Protein AF-A0A3M6XPJ2-F1 (afdb_monomer)

Secondary structure (DSSP, 8-state):
---HHHHHHHHHHHHTT-SS-B----TGGGB--TTS-GGGTT--HHHHHHHHHHHHHHTT-B-TTSPPEEEEEE-TTS-EEEEEEEE------S-SS-TTS-TTTHHHHHHTTT---THHHHB--TTSSSHHHHHHHHHHHHHHHHHHHHTT-SPEEEE-SS-SSGGG---TTSGGGGGGS--GGGTTHHHHTTEEEEEE-SS---EEEEETTEEEEE----SGGGGHHHHHTT--HHHHPPP-SS-SPPPPTT-PPPPEE--SS-SSSS-S------PPP-----

Foldseek 3Di:
DDALVNLLVVLVVCVVPDVAAEDEDDLVQQFADCPHDPVCNPQHAVSSVVSSVVSCVVSNHHYQVDAWDWDWDAAPVRDIAIETEHEAEQWAQLALDDPPQDSVCLQVVLCVVPDDDPCVPTHHNPPDPDSNRSNVVRLVVSVVSLVVRLVVVHAYAYEYAADLASVPADQVVRSSNSSRRHYPSSRCVCPVSVHQEYEYEDRQFFKWFADQQHIYTHQYLDDCVQQVVLVVVVDDVVNSDDDDPPHDDRDDGVRTDHMGGDPRRRDNPDPDDDPPPDPDDDDDDD

InterPro domains:
  IPR004843 Calcineurin-like, phosphoesterase domain [PF00149] (14-205)
  IPR029052 Metallo-dependent phosphatase-like [G3DSA:3.60.21.10] (1-232)
  IPR029052 Metallo-dependent phosphatase-like [SSF56300] (5-229)
  IPR052963 Phosphopantetheine Phosphodiesterase [PTHR36492] (2-237)

Structure (mmCIF, N/CA/C/O backbone):
data_AF-A0A3M6XPJ2-F1
#
_entry.id   AF-A0A3M6XPJ2-F1
#
loop_
_atom_site.group_PDB
_atom_site.id
_atom_site.type_symbol
_atom_site.label_atom_id
_atom_site.label_alt_id
_atom_site.label_comp_id
_atom_site.label_asym_id
_atom_site.label_entity_id
_atom_site.label_seq_id
_atom_site.pdbx_PDB_ins_code
_atom_site.Cartn_x
_atom_site.Cartn_y
_atom_site.Cartn_z
_atom_site.occupancy
_atom_site.B_iso_or_equiv
_atom_site.auth_seq_id
_atom_site.auth_comp_id
_atom_site.auth_asym_id
_atom_site.auth_atom_id
_atom_site.pdbx_PDB_model_num
ATOM 1 N N . GLY A 1 1 ? 14.016 -11.311 -0.109 1.00 68.00 1 GLY A N 1
ATOM 2 C CA . GLY A 1 1 ? 12.561 -11.316 0.081 1.00 68.00 1 GLY A CA 1
ATOM 3 C C . GLY A 1 1 ? 12.277 -11.797 1.469 1.00 68.00 1 GLY A C 1
ATOM 4 O O . GLY A 1 1 ? 13.110 -12.525 2.001 1.00 68.00 1 GLY A O 1
ATOM 5 N N . GLU A 1 2 ? 11.153 -11.385 2.034 1.00 86.12 2 GLU A N 1
ATOM 6 C CA . GLU A 1 2 ? 10.726 -11.889 3.339 1.00 86.12 2 GLU A CA 1
ATOM 7 C C . GLU A 1 2 ? 10.268 -13.350 3.200 1.00 86.12 2 GLU A C 1
ATOM 9 O O . GLU A 1 2 ? 9.494 -13.709 2.300 1.00 86.12 2 GLU A O 1
ATOM 14 N N . SER A 1 3 ? 10.798 -14.222 4.059 1.00 92.50 3 SER A N 1
ATOM 15 C CA . SER A 1 3 ? 10.390 -15.628 4.105 1.00 92.50 3 SER A CA 1
ATOM 16 C C . SER A 1 3 ? 9.051 -15.770 4.826 1.00 92.50 3 SER A C 1
ATOM 18 O O . SER A 1 3 ? 8.627 -14.889 5.579 1.00 92.50 3 SER A O 1
ATOM 20 N N . LEU A 1 4 ? 8.378 -16.905 4.633 1.00 94.31 4 LEU A N 1
ATOM 21 C CA . LEU A 1 4 ? 7.173 -17.207 5.405 1.00 94.31 4 LEU A CA 1
ATOM 22 C C . LEU A 1 4 ? 7.490 -17.357 6.899 1.00 94.31 4 LEU A C 1
ATOM 24 O O . LEU A 1 4 ? 6.646 -17.045 7.730 1.00 94.31 4 LEU A O 1
ATOM 28 N N . GLU A 1 5 ? 8.698 -17.794 7.258 1.00 94.25 5 GLU A N 1
ATOM 29 C CA . GLU A 1 5 ? 9.162 -17.851 8.651 1.00 94.25 5 GLU A CA 1
ATOM 30 C C . GLU A 1 5 ? 9.196 -16.462 9.304 1.00 94.25 5 GLU A C 1
ATOM 32 O O . GLU A 1 5 ? 8.625 -16.293 10.378 1.00 94.25 5 GLU A O 1
ATOM 37 N N . VAL A 1 6 ? 9.769 -15.458 8.627 1.00 94.62 6 VAL A N 1
ATOM 38 C CA . VAL A 1 6 ? 9.790 -14.075 9.136 1.00 94.62 6 VAL A CA 1
ATOM 39 C C . VAL A 1 6 ? 8.371 -13.524 9.281 1.00 94.62 6 VAL A C 1
ATOM 41 O O . VAL A 1 6 ? 8.065 -12.861 10.270 1.00 94.62 6 VAL A O 1
ATOM 44 N N . LEU A 1 7 ? 7.473 -13.838 8.339 1.00 96.56 7 LEU A N 1
ATOM 45 C CA . LEU A 1 7 ? 6.064 -13.456 8.461 1.00 96.56 7 LEU A CA 1
ATOM 46 C C . LEU A 1 7 ? 5.386 -14.106 9.671 1.00 96.56 7 LEU A C 1
ATOM 48 O O . LEU A 1 7 ? 4.648 -13.424 10.377 1.00 96.56 7 LEU A O 1
ATOM 52 N N . ASN A 1 8 ? 5.640 -15.392 9.936 1.00 97.31 8 ASN A N 1
ATOM 53 C CA . ASN A 1 8 ? 5.108 -16.059 11.127 1.00 97.31 8 ASN A CA 1
ATOM 54 C C . ASN A 1 8 ? 5.580 -15.357 12.407 1.00 97.31 8 ASN A C 1
ATOM 56 O O . ASN A 1 8 ? 4.744 -14.995 13.230 1.00 97.31 8 ASN A O 1
ATOM 60 N N . GLU A 1 9 ? 6.883 -15.088 12.533 1.00 97.81 9 GLU A N 1
ATOM 61 C CA . GLU A 1 9 ? 7.442 -14.392 13.699 1.00 97.81 9 GLU A CA 1
ATOM 62 C C . GLU A 1 9 ? 6.820 -12.996 13.881 1.00 97.81 9 GLU A C 1
ATOM 64 O O . GLU A 1 9 ? 6.398 -12.626 14.981 1.00 97.81 9 GLU A O 1
ATOM 69 N N . ALA A 1 10 ? 6.703 -12.226 12.795 1.00 96.81 10 ALA A N 1
ATOM 70 C CA . ALA A 1 10 ? 6.101 -10.899 12.831 1.00 96.81 10 ALA A CA 1
ATOM 71 C C . ALA A 1 10 ? 4.626 -10.943 13.271 1.00 96.81 10 ALA A C 1
ATOM 73 O O . ALA A 1 10 ? 4.194 -10.108 14.074 1.00 96.81 10 ALA A O 1
ATOM 74 N N . PHE A 1 11 ? 3.854 -11.915 12.778 1.00 98.44 11 PHE A N 1
ATOM 75 C CA . PHE A 1 11 ? 2.450 -12.077 13.149 1.00 98.44 11 PHE A CA 1
ATOM 76 C C . PHE A 1 11 ? 2.273 -12.550 14.591 1.00 98.44 11 PHE A C 1
ATOM 78 O O . PHE A 1 11 ? 1.422 -11.986 15.282 1.00 98.44 11 PHE A O 1
ATOM 85 N N . ASP A 1 12 ? 3.104 -13.474 15.080 1.00 98.19 12 ASP A N 1
ATOM 86 C CA . ASP A 1 12 ? 3.103 -13.902 16.485 1.00 98.19 12 ASP A CA 1
ATOM 87 C C . ASP A 1 12 ? 3.332 -12.710 17.424 1.00 98.19 12 ASP A C 1
ATOM 89 O O . ASP A 1 12 ? 2.561 -12.473 18.363 1.00 98.19 12 ASP A O 1
ATOM 93 N N . ILE A 1 13 ? 4.351 -11.893 17.131 1.00 97.19 13 ILE A N 1
ATOM 94 C CA . ILE A 1 13 ? 4.664 -10.693 17.916 1.00 97.19 13 ILE A CA 1
ATOM 95 C C . ILE A 1 13 ? 3.496 -9.702 17.873 1.00 97.19 13 ILE A C 1
ATOM 97 O O . ILE A 1 13 ? 3.087 -9.186 18.917 1.00 97.19 13 ILE A O 1
ATOM 101 N N . ALA A 1 14 ? 2.940 -9.431 16.690 1.00 97.19 14 ALA A N 1
ATOM 102 C CA . ALA A 1 14 ? 1.843 -8.480 16.540 1.00 97.19 14 ALA A CA 1
ATOM 103 C C . ALA A 1 14 ? 0.577 -8.950 17.274 1.00 97.19 14 ALA A C 1
ATOM 105 O O . ALA A 1 14 ? -0.015 -8.181 18.034 1.00 97.19 14 ALA A O 1
ATOM 106 N N . LYS A 1 15 ? 0.184 -10.219 17.117 1.00 97.81 15 LYS A N 1
ATOM 107 C CA . LYS A 1 15 ? -1.000 -10.802 17.768 1.00 97.81 15 LYS A CA 1
ATOM 108 C C . LYS A 1 15 ? -0.858 -10.906 19.284 1.00 97.81 15 LYS A C 1
ATOM 110 O O . LYS A 1 15 ? -1.864 -10.809 19.983 1.00 97.81 15 LYS A O 1
ATOM 115 N N . ALA A 1 16 ? 0.364 -11.015 19.803 1.00 97.56 16 ALA A N 1
ATOM 116 C CA . ALA A 1 16 ? 0.621 -10.951 21.239 1.00 97.56 16 ALA A CA 1
ATOM 117 C C . ALA A 1 16 ? 0.428 -9.542 21.838 1.00 97.56 16 ALA A C 1
ATOM 119 O O . ALA A 1 16 ? 0.342 -9.407 23.061 1.00 97.56 16 ALA A O 1
ATOM 120 N N . LYS A 1 17 ? 0.399 -8.485 21.012 1.00 96.81 17 LYS A N 1
ATOM 121 C CA . LYS A 1 17 ? 0.315 -7.081 21.461 1.00 96.81 17 LYS A CA 1
ATOM 122 C C . LYS A 1 17 ? -0.967 -6.370 21.037 1.00 96.81 17 LYS A C 1
ATOM 124 O O . LYS A 1 17 ? -1.396 -5.454 21.732 1.00 96.81 17 LYS A O 1
ATOM 129 N N . PHE A 1 18 ? -1.588 -6.789 19.938 1.00 97.50 18 PHE A N 1
ATOM 130 C CA . PHE A 1 18 ? -2.757 -6.140 19.357 1.00 97.50 18 PHE A CA 1
ATOM 131 C C . PHE A 1 18 ? -3.917 -7.121 19.200 1.00 97.50 18 PHE A C 1
ATOM 133 O O . PHE A 1 18 ? -3.770 -8.222 18.671 1.00 97.50 18 PHE A O 1
ATOM 140 N N . ARG A 1 19 ? -5.111 -6.681 19.611 1.00 96.81 19 ARG A N 1
ATOM 141 C CA . ARG A 1 19 ? -6.351 -7.464 19.497 1.00 96.81 19 ARG A CA 1
ATOM 142 C C . ARG A 1 19 ? -6.661 -7.818 18.038 1.00 96.81 19 ARG A C 1
ATOM 144 O O . ARG A 1 19 ? -6.878 -8.985 17.704 1.00 96.81 19 ARG A O 1
ATOM 151 N N . HIS A 1 20 ? -6.653 -6.804 17.178 1.00 97.81 20 HIS A N 1
ATOM 152 C CA . HIS A 1 20 ? -6.844 -6.929 15.737 1.00 97.81 20 HIS A CA 1
ATOM 153 C C . HIS A 1 20 ? -5.562 -6.502 15.030 1.00 97.81 20 HIS A C 1
ATOM 155 O O . HIS A 1 20 ? -4.975 -5.480 15.378 1.00 97.81 20 HIS A O 1
ATOM 161 N N . VAL A 1 21 ? -5.135 -7.296 14.052 1.00 98.62 21 VAL A N 1
ATOM 162 C CA . VAL A 1 21 ? -3.967 -7.018 13.213 1.00 98.62 21 VAL A CA 1
ATOM 163 C C . VAL A 1 21 ? -4.432 -7.122 11.771 1.00 98.62 21 VAL A C 1
ATOM 165 O O . VAL A 1 21 ? -5.030 -8.129 11.392 1.00 98.62 21 VAL A O 1
ATOM 168 N N . PHE A 1 22 ? -4.170 -6.072 11.000 1.00 98.62 22 PHE A N 1
ATOM 169 C CA . PHE A 1 22 ? -4.411 -6.014 9.564 1.00 98.62 22 PHE A CA 1
ATOM 170 C C . PHE A 1 22 ? -3.056 -6.030 8.869 1.00 98.62 22 PHE A C 1
ATOM 172 O O . PHE A 1 22 ? -2.159 -5.278 9.254 1.00 98.62 22 PHE A O 1
ATOM 179 N N . TRP A 1 23 ? -2.906 -6.874 7.859 1.00 98.69 23 TRP A N 1
ATOM 180 C CA . TRP A 1 23 ? -1.691 -6.972 7.064 1.00 98.69 23 TRP A CA 1
ATOM 181 C C . TRP A 1 23 ? -2.016 -6.759 5.589 1.00 98.69 23 TRP A C 1
ATOM 183 O O . TRP A 1 23 ? -3.027 -7.246 5.088 1.00 98.69 23 TRP A O 1
ATOM 193 N N . VAL A 1 24 ? -1.140 -6.032 4.902 1.00 98.38 24 VAL A N 1
ATOM 194 C CA . VAL A 1 24 ? -1.163 -5.813 3.455 1.00 98.38 24 VAL A CA 1
ATOM 195 C C . VAL A 1 24 ? 0.227 -6.173 2.930 1.00 98.38 24 VAL A C 1
ATOM 197 O O . VAL A 1 24 ? 1.206 -5.737 3.539 1.00 98.38 24 VAL A O 1
ATOM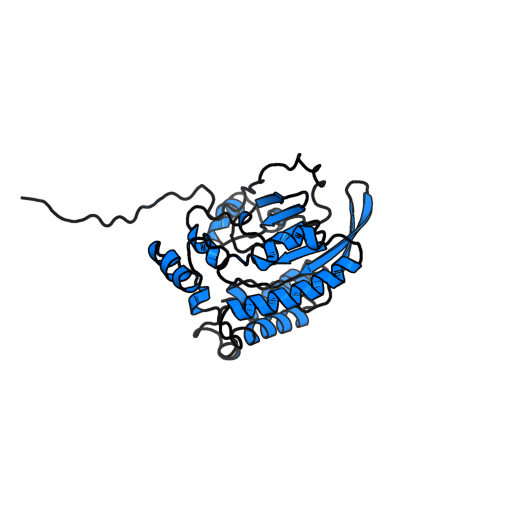 200 N N . PRO A 1 25 ? 0.352 -6.950 1.838 1.00 98.12 25 PRO A N 1
ATOM 201 C CA . PRO A 1 25 ? 1.658 -7.279 1.279 1.00 98.12 25 PRO A CA 1
ATOM 202 C C . PRO A 1 25 ? 2.350 -6.044 0.698 1.00 98.12 25 PRO A C 1
ATOM 204 O O . PRO A 1 25 ? 1.738 -5.269 -0.044 1.00 98.12 25 PRO A O 1
ATOM 207 N N . GLY A 1 26 ? 3.647 -5.916 0.964 1.00 98.00 26 GLY A N 1
ATOM 208 C CA . GLY A 1 26 ? 4.534 -5.084 0.170 1.00 98.00 26 GLY A CA 1
ATOM 209 C C . GLY A 1 26 ? 5.220 -5.862 -0.950 1.00 98.00 26 GLY A C 1
ATOM 210 O O . GLY A 1 26 ? 4.978 -7.048 -1.174 1.00 98.00 26 GLY A O 1
ATOM 211 N N . ASN A 1 27 ? 6.109 -5.189 -1.683 1.00 97.81 27 ASN A N 1
ATOM 212 C CA . ASN A 1 27 ? 6.915 -5.835 -2.721 1.00 97.81 27 ASN A CA 1
ATOM 213 C C . ASN A 1 27 ? 7.894 -6.873 -2.145 1.00 97.81 27 ASN A C 1
ATOM 215 O O . ASN A 1 27 ? 8.149 -7.894 -2.781 1.00 97.81 27 ASN A O 1
ATOM 219 N N . HIS A 1 28 ? 8.427 -6.647 -0.942 1.00 96.50 28 HIS A N 1
ATOM 220 C CA . HIS A 1 28 ? 9.468 -7.497 -0.357 1.00 96.50 28 HIS A CA 1
ATOM 221 C C . HIS A 1 28 ? 8.953 -8.877 0.071 1.00 96.50 28 HIS A C 1
ATOM 223 O O . HIS A 1 28 ? 9.689 -9.861 -0.053 1.00 96.50 28 HIS A O 1
ATOM 229 N N . GLU A 1 29 ? 7.700 -8.970 0.514 1.00 96.62 29 GLU A N 1
ATOM 230 C CA . GLU A 1 29 ? 7.009 -10.229 0.806 1.00 96.62 29 GLU A CA 1
ATOM 231 C C . GLU A 1 29 ? 6.758 -11.063 -0.455 1.00 96.62 29 GLU A C 1
ATOM 233 O O . GLU A 1 29 ? 6.632 -12.283 -0.375 1.00 96.62 29 GLU A O 1
ATOM 238 N N . LEU A 1 30 ? 6.712 -10.419 -1.625 1.00 97.25 30 LEU A N 1
ATOM 239 C CA . LEU A 1 30 ? 6.480 -11.066 -2.919 1.00 97.25 30 LEU A CA 1
ATOM 240 C C . LEU A 1 30 ? 7.774 -11.427 -3.657 1.00 97.25 30 LEU A C 1
ATOM 242 O O . LEU A 1 30 ? 7.726 -12.027 -4.730 1.00 97.25 30 LEU A O 1
ATOM 246 N N . TYR A 1 31 ? 8.935 -11.077 -3.104 1.00 96.50 31 TYR A N 1
ATOM 247 C CA . TYR A 1 31 ? 10.216 -11.446 -3.692 1.00 96.50 31 TYR A CA 1
ATOM 248 C C . TYR A 1 31 ? 10.489 -12.940 -3.542 1.00 96.50 31 TYR A C 1
ATOM 250 O O . TYR A 1 31 ? 10.617 -13.454 -2.427 1.00 96.50 31 TYR A O 1
ATOM 258 N N . SER A 1 32 ? 10.749 -13.591 -4.668 1.00 92.38 32 SER A N 1
ATOM 259 C CA . SER A 1 32 ? 11.210 -14.975 -4.717 1.00 92.38 32 SER A CA 1
ATOM 260 C C . SER A 1 32 ? 12.659 -15.023 -5.180 1.00 92.38 32 SER A C 1
ATOM 262 O O . SER A 1 32 ? 12.992 -14.598 -6.285 1.00 92.38 32 SER A O 1
ATOM 264 N N . SER A 1 33 ? 13.542 -15.549 -4.331 1.00 84.12 33 SER A N 1
ATOM 265 C CA . SER A 1 33 ? 14.964 -15.709 -4.639 1.00 84.12 33 SER A CA 1
ATOM 266 C C . SER A 1 33 ? 15.305 -17.176 -4.878 1.00 84.12 33 SER A C 1
ATOM 268 O O . SER A 1 33 ? 14.732 -18.072 -4.264 1.00 84.12 33 SER A O 1
ATOM 270 N N . LYS A 1 34 ? 16.326 -17.436 -5.701 1.00 80.62 34 LYS A N 1
ATOM 271 C CA . LYS A 1 34 ? 16.931 -18.776 -5.822 1.00 80.62 34 LYS A CA 1
ATOM 272 C C . LYS A 1 34 ? 17.603 -19.249 -4.527 1.00 80.62 34 LYS A C 1
ATOM 274 O O . LYS A 1 34 ? 17.910 -20.425 -4.405 1.00 80.62 34 LYS A O 1
ATOM 279 N N . THR A 1 35 ? 17.848 -18.333 -3.592 1.00 82.38 35 THR A N 1
ATOM 280 C CA . THR A 1 35 ? 18.407 -18.610 -2.262 1.00 82.38 35 THR A CA 1
ATOM 281 C C . THR A 1 35 ? 17.331 -18.782 -1.188 1.00 82.38 35 THR A C 1
ATOM 283 O O . THR A 1 35 ? 17.670 -18.856 -0.010 1.00 82.38 35 THR A O 1
ATOM 286 N N . SER A 1 36 ? 16.044 -18.766 -1.556 1.00 82.69 36 SER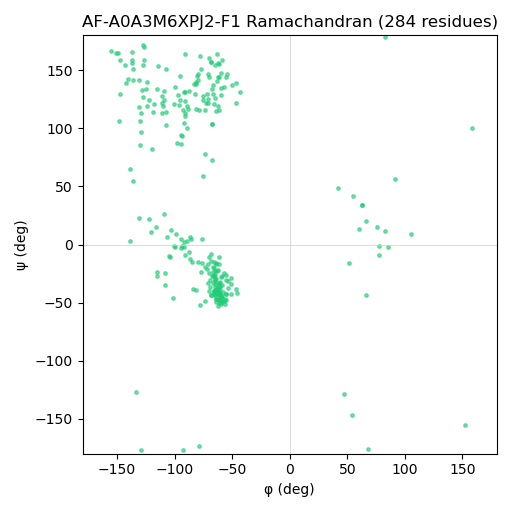 A N 1
ATOM 287 C CA . SER A 1 36 ? 14.962 -19.096 -0.626 1.00 82.69 36 SER A CA 1
ATOM 288 C C . SER A 1 36 ? 15.093 -20.544 -0.145 1.00 82.69 36 SER A C 1
ATOM 290 O O . SER A 1 36 ? 15.688 -21.376 -0.831 1.00 82.69 36 SER A O 1
ATOM 292 N N . LYS A 1 37 ? 14.520 -20.854 1.026 1.00 83.25 37 LYS A N 1
ATOM 293 C CA . LYS A 1 37 ? 14.430 -22.235 1.523 1.00 83.25 37 LYS A CA 1
ATOM 294 C C . LYS A 1 37 ? 13.767 -23.129 0.474 1.00 83.25 37 LYS A C 1
ATOM 296 O O . LYS A 1 37 ? 12.880 -22.666 -0.239 1.00 83.25 37 LYS A O 1
ATOM 301 N N . GLU A 1 38 ? 14.171 -24.396 0.409 1.00 83.06 38 GLU A N 1
ATOM 302 C CA . GLU A 1 38 ? 13.712 -25.364 -0.601 1.00 83.06 38 GLU A CA 1
ATOM 303 C C . GLU A 1 38 ? 12.180 -25.425 -0.710 1.00 83.06 38 GLU A C 1
ATOM 305 O O . GLU A 1 38 ? 11.618 -25.352 -1.803 1.00 83.06 38 GLU A O 1
ATOM 310 N N . GLU A 1 39 ? 11.500 -25.423 0.437 1.00 84.81 39 GLU A N 1
ATOM 311 C CA . GLU A 1 39 ? 10.038 -25.404 0.549 1.00 84.81 39 GLU A CA 1
ATOM 312 C C . GLU A 1 39 ? 9.374 -24.147 -0.042 1.00 84.81 39 GLU A C 1
ATOM 314 O O . GLU A 1 39 ? 8.211 -24.195 -0.423 1.00 84.81 39 GLU A O 1
ATOM 319 N N . GLU A 1 40 ? 10.099 -23.035 -0.177 1.00 88.56 40 GLU A N 1
ATOM 320 C CA . GLU A 1 40 ? 9.604 -21.780 -0.755 1.00 88.56 40 GLU A CA 1
ATOM 321 C C . GLU A 1 40 ? 10.131 -21.513 -2.174 1.00 88.56 40 GLU A C 1
ATOM 323 O O . GLU A 1 40 ? 9.644 -20.598 -2.837 1.00 88.56 40 GLU A O 1
ATOM 328 N N . MET A 1 41 ? 11.102 -22.284 -2.682 1.00 85.62 41 MET A N 1
ATOM 329 C CA . MET A 1 41 ? 11.740 -22.020 -3.987 1.00 85.62 41 MET A CA 1
ATOM 330 C C . MET A 1 41 ? 10.753 -22.021 -5.164 1.00 85.62 41 MET A C 1
ATOM 332 O O . MET A 1 41 ? 10.994 -21.366 -6.183 1.00 85.62 41 MET A O 1
ATOM 336 N N . HIS A 1 42 ? 9.652 -22.763 -5.032 1.00 87.81 42 HIS A N 1
ATOM 337 C CA . HIS A 1 42 ? 8.599 -22.859 -6.039 1.00 87.81 42 HIS A CA 1
ATOM 338 C C . HIS A 1 42 ? 7.561 -21.726 -5.947 1.00 87.81 42 HIS A C 1
ATOM 340 O O . HIS A 1 42 ? 6.803 -21.520 -6.893 1.00 87.81 42 HIS A O 1
ATOM 346 N N . LEU A 1 43 ? 7.520 -20.982 -4.836 1.00 94.12 43 LEU A N 1
ATOM 347 C CA . LEU A 1 43 ? 6.545 -19.918 -4.617 1.00 94.12 43 LEU A CA 1
ATOM 348 C C . LEU A 1 43 ? 6.968 -18.660 -5.370 1.00 94.12 43 LEU A C 1
ATOM 350 O O . LEU A 1 43 ? 7.996 -18.058 -5.059 1.00 94.12 43 LEU A O 1
ATOM 354 N N . LYS A 1 44 ? 6.159 -18.243 -6.344 1.00 95.19 44 LYS A N 1
ATOM 355 C CA . LYS A 1 44 ? 6.350 -17.030 -7.154 1.00 95.19 44 LYS A CA 1
ATOM 356 C C . LYS A 1 44 ? 5.009 -16.374 -7.453 1.00 95.19 44 LYS A C 1
ATOM 358 O O . LYS A 1 44 ? 3.988 -17.059 -7.443 1.00 95.19 44 LYS A O 1
ATOM 363 N N . GLY A 1 45 ? 5.033 -15.064 -7.690 1.00 96.81 45 GLY A N 1
ATOM 364 C CA . GLY A 1 45 ? 3.855 -14.275 -8.044 1.00 96.81 45 GLY A CA 1
ATOM 365 C C . GLY A 1 45 ? 2.656 -14.543 -7.149 1.00 96.81 45 GLY A C 1
ATOM 366 O O . GLY A 1 45 ? 2.772 -14.518 -5.920 1.00 96.81 45 GLY A O 1
ATOM 367 N N . GLU A 1 46 ? 1.512 -14.828 -7.759 1.00 97.88 46 GLU A N 1
ATOM 368 C CA . GLU A 1 46 ? 0.259 -15.077 -7.055 1.00 97.88 46 GLU A CA 1
ATOM 369 C C . GLU A 1 46 ? 0.366 -16.262 -6.085 1.00 97.88 46 GLU A C 1
ATOM 371 O O . GLU A 1 46 ? -0.167 -16.194 -4.981 1.00 97.88 46 GLU A O 1
ATOM 376 N N . ALA A 1 47 ? 1.136 -17.307 -6.406 1.00 97.62 47 ALA A N 1
ATOM 377 C CA . ALA A 1 47 ? 1.333 -18.430 -5.485 1.00 97.62 47 ALA A CA 1
ATOM 378 C C . ALA A 1 47 ? 2.084 -18.009 -4.208 1.00 97.62 47 ALA A C 1
ATOM 380 O O . ALA A 1 47 ? 1.717 -18.428 -3.108 1.00 97.62 47 ALA A O 1
ATOM 381 N N . LYS A 1 48 ? 3.102 -17.141 -4.326 1.00 97.38 48 LYS A N 1
ATOM 382 C CA . LYS A 1 48 ? 3.794 -16.569 -3.156 1.00 97.38 48 LYS A CA 1
ATOM 383 C C . LYS A 1 48 ? 2.855 -15.667 -2.357 1.00 97.38 48 LYS A C 1
ATOM 385 O O . LYS A 1 48 ? 2.810 -15.795 -1.136 1.00 97.38 48 LYS A O 1
ATOM 390 N N . TYR A 1 49 ? 2.066 -14.828 -3.030 1.00 98.38 49 TYR A N 1
ATOM 391 C CA . TYR A 1 49 ? 1.046 -14.003 -2.380 1.00 98.38 49 TYR A CA 1
ATOM 392 C C . TYR A 1 49 ? 0.057 -14.852 -1.567 1.00 98.38 49 TYR A C 1
ATOM 394 O O . TYR A 1 49 ? -0.123 -14.618 -0.371 1.00 98.38 49 TYR A O 1
ATOM 402 N N . MET A 1 50 ? -0.513 -15.894 -2.175 1.00 98.25 50 MET A N 1
ATOM 403 C CA . MET A 1 50 ? -1.471 -16.776 -1.509 1.00 98.25 50 MET A CA 1
ATOM 404 C C . MET A 1 50 ? -0.845 -17.560 -0.352 1.00 98.25 50 MET A C 1
ATOM 406 O O . MET A 1 50 ? -1.517 -17.803 0.651 1.00 98.25 50 MET A O 1
ATOM 410 N N . ALA A 1 51 ? 0.444 -17.902 -0.429 1.00 97.81 51 ALA A N 1
ATOM 411 C CA . ALA A 1 51 ? 1.164 -18.486 0.699 1.00 97.81 51 ALA A CA 1
ATOM 412 C C . ALA A 1 51 ? 1.310 -17.497 1.871 1.00 97.81 51 ALA A C 1
ATOM 414 O O . ALA A 1 51 ? 1.114 -17.883 3.025 1.00 97.81 51 ALA A O 1
ATOM 415 N N . CYS A 1 52 ? 1.582 -16.215 1.600 1.00 98.25 52 CYS A N 1
ATOM 416 C CA . CYS A 1 52 ? 1.593 -15.172 2.630 1.00 98.25 52 CYS A CA 1
ATOM 417 C C . CYS A 1 52 ? 0.198 -14.975 3.253 1.00 98.25 52 CYS A C 1
ATOM 419 O O . CYS A 1 52 ? 0.086 -14.904 4.477 1.00 98.25 52 CYS A O 1
ATOM 421 N N . ILE A 1 53 ? -0.868 -14.981 2.439 1.00 98.62 53 ILE A N 1
ATOM 422 C CA . ILE A 1 53 ? -2.261 -14.935 2.917 1.00 98.62 53 ILE A CA 1
ATOM 423 C C . ILE A 1 53 ? -2.568 -16.132 3.821 1.00 98.62 53 ILE A C 1
ATOM 425 O O . ILE A 1 53 ? -3.095 -15.960 4.918 1.00 98.62 53 ILE A O 1
ATOM 429 N N . ALA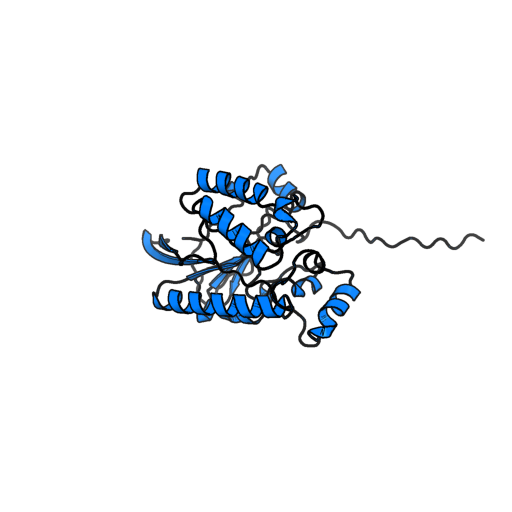 A 1 54 ? -2.213 -17.347 3.396 1.00 98.31 54 ALA A N 1
ATOM 430 C CA . ALA A 1 54 ? -2.422 -18.553 4.192 1.00 98.31 54 ALA A CA 1
ATOM 431 C C . ALA A 1 54 ? -1.672 -18.489 5.532 1.00 98.31 54 ALA A C 1
ATOM 433 O O . ALA A 1 54 ? -2.212 -18.912 6.554 1.00 98.31 54 ALA A O 1
ATOM 434 N N . THR A 1 55 ? -0.459 -17.931 5.544 1.00 98.12 55 THR A N 1
ATOM 435 C CA . THR A 1 55 ? 0.301 -17.677 6.774 1.00 98.12 55 THR A CA 1
ATOM 436 C C . THR A 1 55 ? -0.432 -16.688 7.678 1.00 98.12 55 THR A C 1
ATOM 438 O O . THR A 1 55 ? -0.728 -17.039 8.814 1.00 98.12 55 THR A O 1
ATOM 441 N N . ALA A 1 56 ? -0.827 -15.513 7.182 1.00 98.56 56 ALA A N 1
ATOM 442 C CA . ALA A 1 56 ? -1.578 -14.523 7.964 1.00 98.56 56 ALA A CA 1
ATOM 443 C C . ALA A 1 56 ? -2.872 -15.104 8.571 1.00 98.56 56 ALA A C 1
ATOM 445 O O . ALA A 1 56 ? -3.154 -14.918 9.759 1.00 98.56 56 ALA A O 1
ATOM 446 N N . LYS A 1 57 ? -3.618 -15.900 7.792 1.00 97.88 57 LYS A N 1
ATOM 447 C CA . LYS A 1 57 ? -4.862 -16.543 8.246 1.00 97.88 57 LYS A CA 1
ATOM 448 C C . LYS A 1 57 ? -4.655 -17.513 9.409 1.00 97.88 57 LYS A C 1
ATOM 450 O O . LYS A 1 57 ? -5.491 -17.537 10.309 1.00 97.88 57 LYS A O 1
ATOM 455 N N . LYS A 1 58 ? -3.542 -18.259 9.452 1.00 98.00 58 LYS A N 1
ATOM 456 C CA . LYS A 1 58 ? -3.212 -19.150 10.589 1.00 98.00 58 LYS A CA 1
ATOM 457 C C . LYS A 1 58 ? -3.091 -18.396 11.917 1.00 98.00 58 LYS A C 1
ATOM 459 O O . LYS A 1 58 ? -3.380 -18.968 12.961 1.00 98.00 58 LYS A O 1
ATOM 464 N N . HIS A 1 59 ? -2.721 -17.117 11.863 1.00 98.44 59 HIS A N 1
ATOM 465 C CA . HIS A 1 59 ? -2.552 -16.238 13.025 1.00 98.44 59 HIS A CA 1
ATOM 466 C C . HIS A 1 59 ? -3.802 -15.408 13.359 1.00 98.44 59 HIS A C 1
ATOM 468 O O . HIS A 1 59 ? -3.806 -14.627 14.314 1.00 98.44 59 HIS A O 1
ATOM 474 N N . GLY A 1 60 ? -4.879 -15.529 12.574 1.00 98.06 60 GLY A N 1
ATOM 475 C CA . GLY A 1 60 ? -6.047 -14.654 12.704 1.00 98.06 60 GLY A CA 1
ATOM 476 C C . GLY A 1 60 ? -5.714 -13.181 12.426 1.00 98.06 60 GLY A C 1
ATOM 477 O O . GLY A 1 60 ? -6.244 -12.287 13.098 1.00 98.06 60 GLY A O 1
ATOM 478 N N . VAL A 1 61 ? -4.781 -12.943 11.498 1.00 98.75 61 VAL A N 1
ATOM 479 C CA . VAL A 1 61 ? -4.468 -11.629 10.922 1.00 98.75 61 VAL A CA 1
ATOM 480 C C . VAL A 1 61 ? -5.391 -11.398 9.725 1.00 98.75 61 VAL A C 1
ATOM 482 O O . VAL A 1 61 ? -5.545 -12.283 8.886 1.00 98.75 61 VAL A O 1
ATOM 485 N N . LEU A 1 62 ? -6.007 -10.217 9.659 1.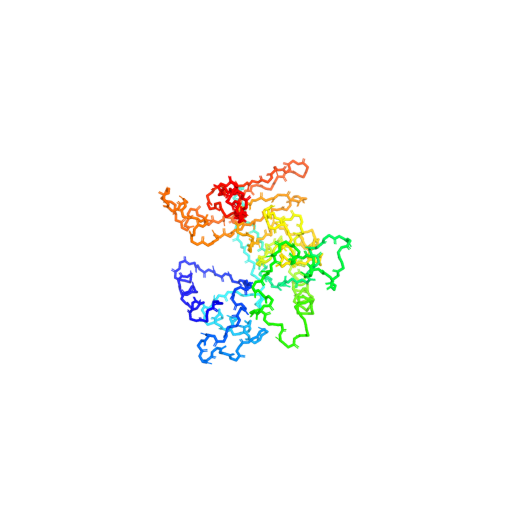00 98.69 62 LEU A N 1
ATOM 486 C CA . LEU A 1 62 ? -6.914 -9.822 8.579 1.00 98.69 62 LEU A CA 1
ATOM 487 C C . LEU A 1 62 ? -6.117 -9.344 7.364 1.00 98.69 62 LEU A C 1
ATOM 489 O O . LEU A 1 62 ? -5.136 -8.613 7.507 1.00 98.69 62 LEU A O 1
ATOM 493 N N . THR A 1 63 ? -6.551 -9.742 6.173 1.00 98.75 63 THR A N 1
ATOM 494 C CA . THR A 1 63 ? -5.815 -9.553 4.915 1.00 98.75 63 THR A CA 1
ATOM 495 C C . THR A 1 63 ? -6.677 -8.873 3.845 1.00 98.75 63 THR A C 1
ATOM 497 O O . THR A 1 63 ? -7.891 -8.755 4.026 1.00 98.75 63 THR A O 1
ATOM 500 N N . PRO A 1 64 ? -6.106 -8.473 2.689 1.00 98.56 64 PRO A N 1
ATOM 501 C CA . PRO A 1 64 ? -6.896 -7.943 1.577 1.00 98.56 64 PRO A CA 1
ATOM 502 C C . PRO A 1 64 ? -7.910 -8.938 0.999 1.00 98.56 64 PRO A C 1
ATOM 504 O O . PRO A 1 64 ? -8.837 -8.518 0.311 1.00 98.56 64 PRO A O 1
ATOM 507 N N . GLU A 1 65 ? -7.773 -10.237 1.284 1.00 98.31 65 GLU A N 1
ATOM 508 C CA . GLU A 1 65 ? -8.696 -11.282 0.822 1.00 98.31 65 GLU A CA 1
ATOM 509 C C . GLU A 1 65 ? -9.902 -11.480 1.751 1.00 98.31 65 GLU A C 1
ATOM 511 O O . GLU A 1 65 ? -10.876 -12.119 1.359 1.00 98.31 65 GLU A O 1
ATOM 516 N N . ASP A 1 66 ? -9.882 -10.915 2.959 1.00 98.12 66 ASP A N 1
ATOM 517 C CA . ASP A 1 66 ? -10.969 -11.052 3.934 1.00 98.12 66 ASP A CA 1
ATOM 518 C C . ASP A 1 66 ? -12.003 -9.923 3.797 1.00 98.12 66 ASP A C 1
ATOM 520 O O . ASP A 1 66 ? -11.747 -8.890 3.167 1.00 98.12 66 ASP A O 1
ATOM 524 N N . ASP A 1 67 ? -13.190 -10.106 4.377 1.00 97.00 67 ASP A N 1
ATOM 525 C CA . ASP A 1 67 ? -14.188 -9.038 4.447 1.00 97.00 67 ASP A CA 1
ATOM 526 C C . ASP A 1 67 ? -13.665 -7.855 5.270 1.00 97.00 67 ASP A C 1
ATOM 528 O O . ASP A 1 67 ? -12.948 -8.015 6.262 1.00 97.00 67 ASP A O 1
ATOM 532 N N . TYR A 1 68 ? -14.032 -6.644 4.855 1.00 98.50 68 TYR A N 1
ATOM 533 C CA . TYR A 1 68 ? -13.613 -5.439 5.556 1.00 98.50 68 TYR A CA 1
ATOM 534 C C . TYR A 1 68 ? -14.296 -5.318 6.917 1.00 98.50 68 TYR A C 1
ATOM 536 O O . TYR A 1 68 ? -15.468 -5.652 7.093 1.00 98.50 68 TYR A O 1
ATOM 544 N N . MET A 1 69 ? -13.551 -4.801 7.890 1.00 98.31 69 MET A N 1
ATOM 545 C CA . MET A 1 69 ? -14.013 -4.707 9.270 1.00 98.31 69 MET A CA 1
ATOM 546 C C . MET A 1 69 ? -14.572 -3.314 9.549 1.00 98.31 69 MET A C 1
ATOM 548 O O . MET A 1 69 ? -13.885 -2.316 9.344 1.00 98.31 69 MET A O 1
ATOM 552 N N . THR A 1 70 ? -15.789 -3.241 10.090 1.00 98.44 70 THR A N 1
ATOM 553 C CA . THR A 1 70 ? -16.293 -1.991 10.674 1.00 98.44 70 THR A CA 1
ATOM 554 C C . THR A 1 70 ? -15.618 -1.761 12.024 1.00 98.44 70 THR A C 1
ATOM 556 O O . THR A 1 70 ? -15.663 -2.615 12.911 1.00 98.44 70 THR A O 1
ATOM 559 N N . TRP A 1 71 ? -14.980 -0.608 12.171 1.00 98.12 71 TRP A N 1
ATOM 560 C CA . TRP A 1 71 ? -14.292 -0.164 13.371 1.00 98.12 71 TRP A CA 1
ATOM 561 C C . TRP A 1 71 ? -15.095 0.943 14.043 1.00 98.12 71 TRP A C 1
ATOM 563 O O . TRP A 1 71 ? -15.240 2.030 13.485 1.00 98.12 71 TRP A O 1
ATOM 573 N N . VAL A 1 72 ? -15.611 0.656 15.236 1.00 97.62 72 VAL A N 1
ATOM 574 C CA . VAL A 1 72 ? -16.332 1.620 16.074 1.00 97.62 72 VAL A CA 1
ATOM 575 C C . VAL A 1 72 ? -15.340 2.288 17.022 1.00 97.62 72 VAL A C 1
ATOM 577 O O . VAL A 1 72 ? -14.548 1.599 17.667 1.00 97.62 72 VAL A O 1
ATOM 580 N N . TYR A 1 73 ? -15.369 3.615 17.098 1.00 95.81 73 TYR A N 1
ATOM 581 C CA . TYR A 1 73 ? -14.462 4.416 17.919 1.00 95.81 73 TYR A CA 1
ATOM 582 C C . TYR A 1 73 ? -15.152 5.702 18.399 1.00 95.81 73 TYR A C 1
ATOM 584 O O . TYR A 1 73 ? -16.214 6.059 17.895 1.00 95.81 73 TYR A O 1
ATOM 592 N N . GLU A 1 74 ? -14.570 6.375 19.389 1.00 95.19 74 GLU A N 1
ATOM 593 C CA . GLU A 1 74 ? -15.024 7.695 19.847 1.00 95.19 74 GLU A CA 1
ATOM 594 C C . GLU A 1 74 ? -14.282 8.785 19.072 1.00 95.19 74 GLU A C 1
ATOM 596 O O . GLU A 1 74 ? -13.059 8.707 18.924 1.00 95.19 74 GLU A O 1
ATOM 601 N N . ASP A 1 75 ? -15.009 9.765 18.537 1.00 91.06 75 ASP A N 1
ATOM 602 C CA . ASP A 1 75 ? -14.402 10.947 17.925 1.00 91.06 75 ASP A CA 1
ATOM 603 C C . ASP A 1 75 ? -13.930 11.972 18.973 1.00 91.06 75 ASP A C 1
ATOM 605 O O . ASP A 1 75 ? -13.916 11.710 20.176 1.00 91.06 75 ASP A O 1
ATOM 609 N N . GLU A 1 76 ? -13.485 13.141 18.511 1.00 86.25 76 GLU A N 1
ATOM 610 C CA . GLU A 1 76 ? -12.957 14.202 19.375 1.00 86.25 76 GLU A CA 1
ATOM 611 C C . GLU A 1 76 ? -13.996 14.808 20.333 1.00 86.25 76 GLU A C 1
ATOM 613 O O . GLU A 1 76 ? -13.617 15.310 21.392 1.00 86.25 76 GLU A O 1
ATOM 618 N N . ASP A 1 77 ? -15.287 14.692 20.006 1.00 88.75 77 ASP A N 1
ATOM 619 C CA . ASP A 1 77 ? -16.407 15.137 20.840 1.00 88.75 77 ASP A CA 1
ATOM 620 C C . ASP A 1 77 ? -16.922 14.015 21.768 1.00 88.75 77 ASP A C 1
ATOM 622 O O . ASP A 1 77 ? -17.884 14.205 22.519 1.00 88.75 77 ASP A O 1
ATOM 626 N N . GLY A 1 78 ? -16.286 12.837 21.736 1.00 90.50 78 GLY A N 1
ATOM 627 C CA . GLY A 1 78 ? -16.681 11.659 22.510 1.00 90.50 78 GLY A CA 1
ATOM 628 C C . GLY A 1 78 ? -17.911 10.937 21.951 1.00 90.50 78 GLY A C 1
ATOM 629 O O . GLY A 1 78 ? -18.524 10.129 22.653 1.00 90.50 78 GLY A O 1
ATOM 630 N N . LEU A 1 79 ? -18.305 11.218 20.705 1.00 93.19 79 LEU A N 1
ATOM 631 C CA . LEU A 1 79 ? -19.422 10.542 20.054 1.00 93.19 79 LEU A CA 1
ATOM 632 C C . LEU A 1 79 ? -18.965 9.216 19.452 1.00 93.19 79 LEU A C 1
ATOM 634 O O . LEU A 1 79 ? -17.912 9.110 18.821 1.00 93.19 79 LEU A O 1
ATOM 638 N N . GLN A 1 80 ? -19.798 8.189 19.614 1.00 96.38 80 GLN A N 1
ATOM 639 C CA . GLN A 1 80 ? -19.542 6.890 19.012 1.00 96.38 80 GLN A CA 1
ATOM 640 C C . GLN A 1 80 ? -19.801 6.947 17.503 1.00 96.38 80 GLN A C 1
ATOM 642 O O . GLN A 1 80 ? -20.935 7.116 17.050 1.00 96.38 80 GLN A O 1
ATOM 647 N N . VAL A 1 81 ? -18.739 6.754 16.730 1.00 96.31 81 VAL A N 1
ATOM 648 C CA . VAL A 1 81 ? -18.740 6.765 15.266 1.00 96.31 81 VAL A CA 1
ATOM 649 C C . VAL A 1 81 ? -18.121 5.478 14.721 1.00 96.31 81 VAL A C 1
ATOM 651 O O . VAL A 1 81 ? -17.546 4.677 15.460 1.00 96.31 81 VAL A O 1
ATOM 654 N N . ALA A 1 82 ? -18.245 5.255 13.412 1.00 97.62 82 ALA A N 1
ATOM 655 C CA . ALA A 1 82 ? -17.684 4.081 12.758 1.00 97.62 82 ALA A CA 1
ATOM 656 C C . ALA A 1 82 ? -16.989 4.426 11.438 1.00 97.62 82 ALA A C 1
ATOM 658 O O . ALA A 1 82 ? -17.365 5.368 10.740 1.00 97.62 82 ALA A O 1
ATOM 659 N N . ALA A 1 83 ? -15.982 3.628 11.095 1.00 98.38 83 ALA A N 1
ATOM 660 C CA . ALA A 1 83 ? -15.320 3.623 9.795 1.00 98.38 83 ALA A CA 1
ATOM 661 C C . ALA A 1 83 ? -15.090 2.178 9.340 1.00 98.38 83 ALA A C 1
ATOM 663 O O . ALA A 1 83 ? -14.995 1.276 10.170 1.00 98.38 83 ALA A O 1
ATOM 664 N N . VAL A 1 84 ? -14.961 1.940 8.037 1.00 98.81 84 VAL A N 1
ATOM 665 C CA . VAL A 1 84 ? -14.658 0.599 7.511 1.00 98.81 84 VAL A CA 1
ATOM 666 C C . VAL A 1 84 ? -13.176 0.506 7.160 1.00 98.81 84 VAL A C 1
ATOM 668 O O . VAL A 1 84 ? -12.670 1.267 6.333 1.00 98.81 84 VAL A O 1
ATOM 671 N N . ILE A 1 85 ? -12.470 -0.432 7.787 1.00 98.81 85 ILE A N 1
ATOM 672 C CA . ILE A 1 85 ? -11.050 -0.695 7.545 1.00 98.81 85 ILE A CA 1
ATOM 673 C C . ILE A 1 85 ? -10.919 -1.566 6.298 1.00 98.81 85 ILE A C 1
ATOM 675 O O . ILE A 1 85 ? -11.377 -2.709 6.289 1.00 98.81 85 ILE A O 1
ATOM 679 N N . CYS A 1 86 ? -10.284 -1.021 5.262 1.00 98.88 86 CYS A N 1
ATOM 680 C CA . CYS A 1 86 ? -10.222 -1.592 3.920 1.00 98.88 86 CYS A CA 1
ATOM 681 C C . CYS A 1 86 ? -8.766 -1.887 3.504 1.00 98.88 86 CYS A C 1
ATOM 683 O O . CYS A 1 86 ? -8.158 -1.069 2.804 1.00 98.88 86 CYS A O 1
ATOM 685 N N . PRO A 1 87 ? -8.177 -3.026 3.919 1.00 98.81 87 PRO A N 1
ATOM 686 C CA . PRO A 1 87 ? -6.914 -3.501 3.365 1.00 98.81 87 PRO A CA 1
ATOM 687 C C . PRO A 1 87 ? -7.082 -3.848 1.883 1.00 98.81 87 PRO A C 1
ATOM 689 O O . PRO A 1 87 ? -7.946 -4.646 1.525 1.00 98.81 87 PRO A O 1
ATOM 692 N N . VAL A 1 88 ? -6.248 -3.272 1.024 1.00 98.81 88 VAL A N 1
ATOM 693 C CA . VAL A 1 88 ? -6.212 -3.552 -0.417 1.00 98.81 88 VAL A CA 1
ATOM 694 C C . VAL A 1 88 ? -4.798 -3.924 -0.842 1.00 98.81 88 VAL A C 1
ATOM 696 O O . VAL A 1 88 ? -3.829 -3.596 -0.166 1.00 98.81 88 VAL A O 1
ATOM 699 N N . PHE A 1 89 ? -4.679 -4.607 -1.975 1.00 98.75 89 PHE A N 1
ATOM 700 C CA . PHE A 1 89 ? -3.404 -4.904 -2.617 1.00 98.75 89 PHE A CA 1
ATOM 701 C C . PHE A 1 89 ? -3.530 -4.514 -4.084 1.00 98.75 89 PHE A C 1
ATOM 703 O O . PHE A 1 89 ? -4.402 -5.037 -4.768 1.00 98.75 89 PHE A O 1
ATOM 710 N N . THR A 1 90 ? -2.711 -3.567 -4.552 1.00 98.56 90 THR A N 1
ATOM 711 C CA . THR A 1 90 ? -2.811 -3.041 -5.928 1.00 98.56 90 THR A CA 1
ATOM 712 C C . THR A 1 90 ? -1.607 -3.344 -6.804 1.00 98.56 90 THR A C 1
ATOM 714 O O . THR A 1 90 ? -1.751 -3.313 -8.021 1.00 98.56 90 THR A O 1
ATOM 717 N N . LEU A 1 91 ? -0.427 -3.589 -6.220 1.00 98.56 91 LEU A N 1
ATOM 718 C CA . LEU A 1 91 ? 0.847 -3.565 -6.948 1.00 98.56 91 LEU A CA 1
ATOM 719 C C . LEU A 1 91 ? 1.027 -2.212 -7.688 1.00 98.56 91 LEU A C 1
ATOM 721 O O . LEU A 1 91 ? 0.578 -1.172 -7.194 1.00 98.56 91 LEU A O 1
ATOM 725 N N . TYR A 1 92 ? 1.672 -2.223 -8.856 1.00 98.88 92 TYR A N 1
ATOM 726 C CA . TYR A 1 92 ? 1.935 -1.067 -9.717 1.00 98.88 92 TYR A CA 1
ATOM 727 C C . TYR A 1 92 ? 1.941 -1.480 -11.201 1.00 98.88 92 TYR A C 1
ATOM 729 O O . TYR A 1 92 ? 2.161 -2.646 -11.529 1.00 98.88 92 TYR A O 1
ATOM 737 N N . ASP A 1 93 ? 1.729 -0.514 -12.099 1.00 98.75 93 ASP A N 1
ATOM 738 C CA . ASP A 1 93 ?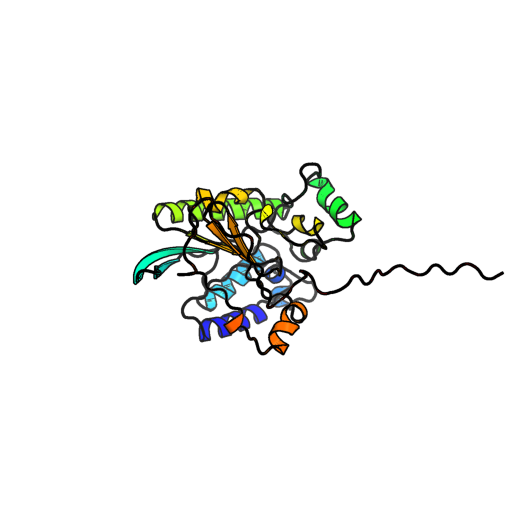 1.631 -0.712 -13.560 1.00 98.75 93 ASP A CA 1
ATOM 739 C C . ASP A 1 93 ? 2.513 0.269 -14.359 1.00 98.75 93 ASP A C 1
ATOM 741 O O . ASP A 1 93 ? 2.247 0.579 -15.524 1.00 98.75 93 ASP A O 1
ATOM 745 N N . TYR A 1 94 ? 3.559 0.808 -13.722 1.00 98.75 94 TYR A N 1
ATOM 746 C CA . TYR A 1 94 ? 4.505 1.748 -14.332 1.00 98.75 94 TYR A CA 1
ATOM 747 C C . TYR A 1 94 ? 3.863 3.053 -14.838 1.00 98.75 94 TYR A C 1
ATOM 749 O O . TYR A 1 94 ? 4.477 3.790 -15.614 1.00 98.75 94 TYR A O 1
ATOM 757 N N . SER A 1 95 ? 2.617 3.360 -14.454 1.00 98.69 95 SER A N 1
ATOM 758 C CA . SER A 1 95 ? 1.903 4.563 -14.912 1.00 98.69 95 SER A CA 1
ATOM 759 C C . SER A 1 95 ? 2.294 5.845 -14.186 1.00 98.69 95 SER A C 1
ATOM 761 O O . SER A 1 95 ? 2.050 6.929 -14.723 1.00 98.69 95 SER A O 1
ATOM 763 N N . PHE A 1 96 ? 2.972 5.743 -13.040 1.00 98.50 96 PHE A N 1
ATOM 764 C CA . PHE A 1 96 ? 3.639 6.857 -12.354 1.00 98.50 96 PHE A CA 1
ATOM 765 C C . PHE A 1 96 ? 4.943 7.244 -13.068 1.00 98.50 96 PHE A C 1
ATOM 767 O O . PHE A 1 96 ? 6.054 7.159 -12.538 1.00 98.50 96 PHE A O 1
ATOM 774 N N . ARG A 1 97 ? 4.785 7.607 -14.339 1.00 97.50 97 ARG A N 1
ATOM 775 C CA . ARG A 1 97 ? 5.811 8.089 -15.255 1.00 97.50 97 ARG A CA 1
ATOM 776 C C . ARG A 1 97 ? 5.354 9.414 -15.867 1.00 97.50 97 ARG A C 1
ATOM 778 O O . ARG A 1 97 ? 4.136 9.624 -15.996 1.00 97.50 97 ARG A O 1
ATOM 785 N N . PRO A 1 98 ? 6.296 10.269 -16.301 1.00 97.25 98 PRO A N 1
ATOM 786 C CA . PRO A 1 98 ? 5.957 11.467 -17.056 1.00 97.25 98 PRO A CA 1
ATOM 787 C C . PRO A 1 98 ? 5.116 11.133 -18.303 1.00 97.25 98 PRO A C 1
ATOM 789 O O . PRO A 1 98 ? 5.344 10.082 -18.911 1.00 97.25 98 PRO A O 1
ATOM 792 N N . PRO A 1 99 ? 4.149 11.983 -18.700 1.00 95.94 99 PRO A N 1
ATOM 793 C CA . PRO A 1 99 ? 3.265 11.718 -19.841 1.00 95.94 99 PRO A CA 1
ATOM 794 C C . PRO A 1 99 ? 3.991 11.438 -21.165 1.00 95.94 99 PRO A C 1
ATOM 796 O O . PRO A 1 99 ? 3.486 10.686 -21.995 1.00 95.94 99 PRO A O 1
ATOM 799 N N . GLU A 1 100 ? 5.167 12.032 -21.360 1.00 97.38 100 GLU A N 1
ATOM 800 C CA . GLU A 1 100 ? 6.017 11.870 -22.540 1.00 97.38 100 GLU A CA 1
ATOM 801 C C . GLU A 1 100 ? 6.788 10.541 -22.573 1.00 97.38 100 GLU A C 1
ATOM 803 O O . GLU A 1 100 ? 7.277 10.142 -23.630 1.00 97.38 100 GLU A O 1
ATOM 808 N N . VAL A 1 101 ? 6.888 9.836 -21.441 1.00 98.38 101 VAL A N 1
ATOM 809 C CA . VAL A 1 101 ? 7.565 8.539 -21.351 1.00 98.38 101 VAL A CA 1
ATOM 810 C C . VAL A 1 101 ? 6.557 7.430 -21.653 1.00 98.38 101 VAL A C 1
ATOM 812 O O . VAL A 1 101 ? 5.554 7.250 -20.954 1.00 98.38 101 VAL A O 1
ATOM 815 N N . THR A 1 102 ? 6.816 6.651 -22.703 1.00 98.25 102 THR A N 1
ATOM 816 C CA . THR A 1 102 ? 5.950 5.526 -23.085 1.00 98.25 102 THR A CA 1
ATOM 817 C C . THR A 1 102 ? 6.049 4.384 -22.078 1.00 98.25 102 THR A C 1
ATOM 819 O O . THR A 1 102 ? 7.002 4.293 -21.302 1.00 98.25 102 THR A O 1
ATOM 822 N N . ARG A 1 103 ? 5.055 3.488 -22.070 1.00 97.44 103 ARG A N 1
ATOM 823 C CA . ARG A 1 103 ? 5.095 2.319 -21.185 1.00 97.44 103 ARG A CA 1
ATOM 824 C C . ARG A 1 103 ? 6.263 1.401 -21.546 1.00 97.44 103 ARG A C 1
ATOM 826 O O . ARG A 1 103 ? 6.927 0.881 -20.658 1.00 97.44 103 ARG A O 1
ATOM 833 N N . GLU A 1 104 ? 6.523 1.217 -22.830 1.00 97.69 104 GLU A N 1
ATOM 834 C CA . GLU A 1 104 ? 7.549 0.317 -23.353 1.00 97.69 104 GLU A CA 1
ATOM 835 C C . GLU A 1 104 ? 8.958 0.842 -23.045 1.00 97.69 104 GLU A C 1
ATOM 837 O O . GLU A 1 104 ? 9.836 0.058 -22.702 1.00 97.69 104 GLU A O 1
ATOM 842 N N . GLY A 1 105 ? 9.157 2.166 -23.098 1.00 97.75 105 GLY A N 1
ATOM 843 C CA . GLY A 1 105 ? 10.451 2.815 -22.862 1.00 97.75 105 GLY A CA 1
ATOM 844 C C . GLY A 1 105 ? 10.710 3.251 -21.416 1.00 97.75 105 GLY A C 1
ATOM 845 O O . GLY A 1 105 ? 11.777 3.786 -21.127 1.00 97.75 105 GLY A O 1
ATOM 846 N N . CYS A 1 106 ? 9.765 3.062 -20.486 1.00 98.12 106 CYS A N 1
ATOM 847 C CA . CYS A 1 106 ? 9.901 3.628 -19.140 1.00 98.12 106 CYS A CA 1
ATOM 848 C C . CYS A 1 106 ? 11.049 3.010 -18.333 1.00 98.12 106 CYS A C 1
ATOM 850 O O . CYS A 1 106 ? 11.682 3.704 -17.540 1.00 98.12 106 CYS A O 1
ATOM 852 N N . LEU A 1 107 ? 11.339 1.722 -18.534 1.00 97.94 107 LEU A N 1
ATOM 853 C CA . LEU A 1 107 ? 12.451 1.063 -17.849 1.00 97.94 107 LEU A CA 1
ATOM 854 C C . LEU A 1 107 ? 13.795 1.604 -18.337 1.00 97.94 107 LEU A C 1
ATOM 856 O O . LEU A 1 107 ? 14.642 1.925 -17.508 1.00 97.94 107 LEU A O 1
ATOM 860 N N . ASP A 1 108 ? 13.957 1.779 -19.648 1.00 98.25 108 ASP A N 1
ATOM 861 C CA . ASP A 1 108 ? 15.162 2.379 -20.226 1.00 98.25 108 ASP A CA 1
ATOM 862 C C . ASP A 1 108 ? 15.340 3.818 -19.732 1.00 98.25 108 ASP A C 1
ATOM 864 O O . ASP A 1 108 ? 16.422 4.187 -19.276 1.00 98.25 108 ASP A O 1
ATOM 868 N N . TRP A 1 109 ? 14.249 4.589 -19.682 1.00 98.31 109 TRP A N 1
ATOM 869 C CA . TRP A 1 109 ? 14.242 5.916 -19.071 1.00 98.31 109 TRP A CA 1
ATOM 870 C C . TRP A 1 109 ? 14.718 5.879 -17.612 1.00 98.31 109 TRP A C 1
ATOM 872 O O . TRP A 1 109 ? 15.579 6.663 -17.234 1.00 98.31 109 TRP A O 1
ATOM 882 N N . ALA A 1 110 ? 14.247 4.974 -16.754 1.00 97.56 110 ALA A N 1
ATOM 883 C CA . ALA A 1 110 ? 14.779 4.899 -15.387 1.00 97.56 110 ALA A CA 1
ATOM 884 C C . ALA A 1 110 ? 16.273 4.502 -15.356 1.00 97.56 110 ALA A C 1
ATOM 886 O O . ALA A 1 110 ? 17.060 5.071 -14.588 1.00 97.56 110 ALA A O 1
ATOM 887 N N . MET A 1 111 ? 16.679 3.590 -16.244 1.00 96.88 111 MET A N 1
ATOM 888 C CA . MET A 1 111 ? 18.048 3.081 -16.352 1.00 96.88 111 MET A CA 1
ATOM 889 C C . MET A 1 111 ? 19.072 4.118 -16.821 1.00 96.88 111 MET A C 1
ATOM 891 O O . MET A 1 111 ? 20.230 4.018 -16.418 1.00 96.88 111 MET A O 1
ATOM 895 N N . GLU A 1 112 ? 18.680 5.144 -17.578 1.00 97.38 112 GLU A N 1
ATOM 896 C CA . GLU A 1 112 ? 19.555 6.283 -17.916 1.00 97.38 112 GLU A CA 1
ATOM 897 C C . GLU A 1 112 ? 20.138 6.981 -16.670 1.00 97.38 112 GLU A C 1
ATOM 899 O O . GLU A 1 112 ? 21.209 7.580 -16.740 1.00 97.38 112 GLU A O 1
ATOM 904 N N . GLN A 1 113 ? 19.454 6.899 -15.521 1.00 95.44 113 GLN A N 1
ATOM 905 C CA . GLN A 1 113 ? 19.937 7.407 -14.228 1.00 95.44 113 GLN A CA 1
ATOM 906 C C . GLN A 1 113 ? 20.443 6.296 -13.294 1.00 95.44 113 GLN A C 1
ATOM 908 O O . GLN A 1 113 ? 20.644 6.529 -12.104 1.00 95.44 113 GLN A O 1
ATOM 913 N N . GLY A 1 114 ? 20.630 5.078 -13.807 1.00 95.88 114 GLY A N 1
ATOM 914 C CA . GLY A 1 114 ? 21.032 3.916 -13.016 1.00 95.88 114 GLY A CA 1
ATOM 915 C C . GLY A 1 114 ? 19.980 3.463 -11.998 1.00 95.88 114 GLY A C 1
ATOM 916 O O . GLY A 1 114 ? 20.325 2.788 -11.029 1.00 95.88 114 GLY A O 1
ATOM 917 N N . ILE A 1 115 ? 18.708 3.838 -12.181 1.00 96.75 115 ILE A N 1
ATOM 918 C CA . ILE A 1 115 ? 17.622 3.506 -11.255 1.00 96.75 115 ILE A CA 1
ATOM 919 C C . ILE A 1 115 ? 16.892 2.261 -11.760 1.00 96.75 115 ILE A C 1
ATOM 921 O O . ILE A 1 115 ? 16.307 2.262 -12.841 1.00 96.75 115 ILE A O 1
ATOM 925 N N . ARG A 1 116 ? 16.877 1.207 -10.939 1.00 95.88 116 ARG A N 1
ATOM 926 C CA . ARG A 1 116 ? 16.109 -0.018 -11.191 1.00 95.88 116 ARG A CA 1
ATOM 927 C C . ARG A 1 116 ? 15.639 -0.635 -9.884 1.00 95.88 116 ARG A C 1
ATOM 929 O O . ARG A 1 116 ? 16.453 -0.859 -8.989 1.00 95.88 116 ARG A O 1
ATOM 936 N N . ALA A 1 117 ? 14.352 -0.956 -9.782 1.00 96.81 117 ALA A N 1
ATOM 937 C CA . ALA A 1 117 ? 13.855 -1.709 -8.639 1.00 96.81 117 ALA A CA 1
ATOM 938 C C . ALA A 1 117 ? 14.329 -3.166 -8.668 1.00 96.81 117 ALA A C 1
ATOM 940 O O . ALA A 1 117 ? 14.451 -3.791 -9.724 1.00 96.81 117 ALA A O 1
ATOM 941 N N . THR A 1 118 ? 14.551 -3.726 -7.478 1.00 96.88 118 THR A N 1
ATOM 942 C CA . THR A 1 118 ? 14.871 -5.155 -7.316 1.00 96.88 118 THR A CA 1
ATOM 943 C C . THR A 1 118 ? 13.698 -6.039 -7.750 1.00 96.88 118 THR A C 1
ATOM 945 O O . THR A 1 118 ? 13.905 -7.161 -8.222 1.00 96.88 118 THR A O 1
ATOM 948 N N . ASP A 1 119 ? 12.479 -5.500 -7.679 1.00 97.31 119 ASP A N 1
ATOM 949 C CA . ASP A 1 119 ? 11.241 -6.092 -8.169 1.00 97.31 119 ASP A CA 1
ATOM 950 C C . ASP A 1 119 ? 11.390 -6.650 -9.585 1.00 97.31 119 ASP A C 1
ATOM 952 O O . ASP A 1 119 ? 10.913 -7.750 -9.846 1.00 97.31 119 ASP A O 1
ATOM 956 N N . GLU A 1 120 ? 12.139 -5.966 -10.464 1.00 97.50 120 GLU A N 1
ATOM 957 C CA . GLU A 1 120 ? 12.363 -6.401 -11.848 1.00 97.50 120 GLU A CA 1
ATOM 958 C C . GLU A 1 120 ? 12.976 -7.797 -11.967 1.00 97.50 120 GLU A C 1
ATOM 960 O O . GLU A 1 120 ? 12.792 -8.462 -12.984 1.00 97.50 120 GLU A O 1
ATOM 965 N N . THR A 1 121 ? 13.679 -8.247 -10.929 1.00 95.75 121 THR A N 1
ATOM 966 C CA . THR A 1 121 ? 14.328 -9.562 -10.891 1.00 95.75 121 THR A CA 1
ATOM 967 C C . THR A 1 121 ? 13.632 -10.533 -9.942 1.00 95.75 121 THR A C 1
ATOM 969 O O . THR A 1 121 ? 13.620 -11.728 -10.225 1.00 95.75 121 THR A O 1
ATOM 972 N N . LEU A 1 122 ? 13.086 -10.048 -8.819 1.00 96.69 122 LEU A N 1
ATOM 973 C CA . LEU A 1 122 ? 12.605 -10.913 -7.733 1.00 96.69 122 LEU A CA 1
ATOM 974 C C . LEU A 1 122 ? 11.081 -10.969 -7.589 1.00 96.69 122 LEU A C 1
ATOM 976 O O . LEU A 1 122 ? 10.573 -11.947 -7.046 1.00 96.69 122 LEU A O 1
ATOM 980 N N . LEU A 1 123 ? 10.347 -9.952 -8.046 1.00 97.69 123 LEU A N 1
ATOM 981 C CA . LEU A 1 123 ? 8.886 -9.931 -7.983 1.00 97.69 123 LEU A CA 1
ATOM 982 C C . LEU A 1 123 ? 8.344 -10.480 -9.297 1.00 97.69 123 LEU A C 1
ATOM 984 O O . LEU A 1 123 ? 8.219 -9.758 -10.284 1.00 97.69 123 LEU A O 1
ATOM 988 N N . HIS A 1 124 ? 8.073 -11.775 -9.334 1.00 97.38 124 HIS A N 1
ATOM 989 C CA . HIS A 1 124 ? 7.545 -12.428 -10.528 1.00 97.38 124 HIS A CA 1
ATOM 990 C C . HIS A 1 124 ? 6.028 -12.216 -10.643 1.00 97.38 124 HIS A C 1
ATOM 992 O O . HIS A 1 124 ? 5.361 -12.280 -9.615 1.00 97.38 124 HIS A O 1
ATOM 998 N N . PRO A 1 125 ? 5.468 -11.963 -11.840 1.00 98.06 125 PRO A N 1
ATOM 999 C CA . PRO A 1 125 ? 4.038 -11.721 -12.003 1.00 98.06 125 PRO A CA 1
ATOM 1000 C C . PRO A 1 125 ? 3.202 -12.985 -12.242 1.00 98.06 125 PRO A C 1
ATOM 1002 O O . PRO A 1 125 ? 2.007 -12.857 -12.469 1.00 98.06 125 PRO A O 1
ATOM 1005 N N . ASP A 1 126 ? 3.785 -14.187 -12.227 1.00 97.06 126 ASP A N 1
ATOM 1006 C CA . ASP A 1 126 ? 3.064 -15.429 -12.531 1.00 97.06 126 ASP A CA 1
ATOM 1007 C C . ASP A 1 126 ? 1.751 -15.559 -11.724 1.00 97.06 126 ASP A C 1
ATOM 1009 O O . ASP A 1 126 ? 1.750 -15.274 -10.522 1.00 97.06 126 ASP A O 1
ATOM 1013 N N . PRO A 1 127 ? 0.636 -16.008 -12.335 1.00 97.62 127 PRO A N 1
ATOM 1014 C CA . PRO A 1 127 ? 0.498 -16.524 -13.704 1.00 97.62 127 PRO A CA 1
ATOM 1015 C C . PRO A 1 127 ? 0.242 -15.444 -14.775 1.00 97.62 127 PRO A C 1
ATOM 1017 O O . PRO A 1 127 ? -0.041 -15.777 -15.925 1.00 97.62 127 PRO A O 1
ATOM 1020 N N . TYR A 1 128 ? 0.290 -14.163 -14.411 1.00 98.38 128 TYR A N 1
ATOM 1021 C CA . TYR A 1 128 ? 0.044 -13.047 -15.323 1.00 98.38 128 TYR A CA 1
ATOM 1022 C C . TYR A 1 128 ? 1.256 -12.803 -16.228 1.00 98.38 128 TYR A C 1
ATOM 1024 O O . TYR A 1 128 ? 2.399 -13.043 -15.828 1.00 98.38 128 TYR A O 1
ATOM 1032 N N . ALA A 1 129 ? 1.033 -12.289 -17.444 1.00 97.88 129 ALA A N 1
ATOM 1033 C CA . ALA A 1 129 ? 2.132 -12.061 -18.385 1.00 97.88 129 ALA A CA 1
ATOM 1034 C C . ALA A 1 129 ? 3.045 -10.901 -17.949 1.00 97.88 129 ALA A C 1
ATOM 1036 O O . ALA A 1 129 ? 4.213 -10.840 -18.332 1.00 97.88 129 ALA A O 1
ATOM 1037 N N . SER A 1 130 ? 2.521 -9.973 -17.145 1.00 98.44 130 SER A N 1
ATOM 1038 C CA . SER A 1 130 ? 3.245 -8.807 -16.642 1.00 98.44 130 SER A CA 1
ATOM 1039 C C . SER A 1 130 ? 2.719 -8.348 -15.280 1.00 98.44 130 SER A C 1
ATOM 1041 O O . SER A 1 130 ? 1.620 -8.712 -14.853 1.00 98.44 130 SER A O 1
ATOM 1043 N N . ARG A 1 131 ? 3.504 -7.507 -14.594 1.00 98.56 131 ARG A N 1
ATOM 1044 C CA . ARG A 1 131 ? 3.076 -6.857 -13.341 1.00 98.56 131 ARG A CA 1
ATOM 1045 C C . ARG A 1 131 ? 1.908 -5.900 -13.580 1.00 98.56 131 ARG A C 1
ATOM 1047 O O . ARG A 1 131 ? 1.060 -5.768 -12.711 1.00 98.56 131 ARG A O 1
ATOM 1054 N N . ASP A 1 132 ? 1.812 -5.319 -14.772 1.00 98.44 132 ASP A N 1
ATOM 1055 C CA . ASP A 1 132 ? 0.706 -4.472 -15.220 1.00 98.44 132 ASP A CA 1
ATOM 1056 C C . ASP A 1 132 ? -0.618 -5.228 -15.253 1.00 98.44 132 ASP A C 1
ATOM 1058 O O . ASP A 1 132 ? -1.628 -4.739 -14.750 1.00 98.44 132 ASP A O 1
ATOM 1062 N N . GLU A 1 133 ? -0.616 -6.431 -15.833 1.00 98.75 133 GLU A N 1
ATOM 1063 C CA . GLU A 1 133 ? -1.806 -7.280 -15.897 1.00 98.75 133 GLU A CA 1
ATOM 1064 C C . GLU A 1 133 ? -2.233 -7.740 -14.505 1.00 98.75 133 GLU A C 1
ATOM 1066 O O . GLU A 1 133 ? -3.425 -7.711 -14.182 1.00 98.75 133 GLU A O 1
ATOM 1071 N N . TRP A 1 134 ? -1.265 -8.104 -13.658 1.00 98.81 134 TRP A N 1
ATOM 1072 C CA . TRP A 1 134 ? -1.550 -8.460 -12.273 1.00 98.81 134 TRP A CA 1
ATOM 1073 C C . TRP A 1 134 ? -2.115 -7.264 -11.495 1.00 98.81 134 TRP A C 1
ATOM 1075 O O . TRP A 1 134 ? -3.166 -7.381 -10.865 1.00 98.81 134 TRP A O 1
ATOM 1085 N N . CYS A 1 135 ? -1.490 -6.089 -11.616 1.00 98.88 135 CYS A N 1
ATOM 1086 C CA . CYS A 1 135 ? -1.976 -4.831 -11.052 1.00 98.88 135 CYS A CA 1
ATOM 1087 C C . CYS A 1 135 ? -3.407 -4.531 -11.518 1.00 98.88 135 CYS A C 1
ATOM 1089 O O . CYS A 1 135 ? -4.279 -4.259 -10.697 1.00 98.88 135 CYS A O 1
ATOM 1091 N N . ALA A 1 136 ? -3.698 -4.652 -12.816 1.00 98.81 136 ALA A N 1
ATOM 1092 C CA . ALA A 1 136 ? -5.035 -4.408 -13.352 1.00 98.81 136 ALA A CA 1
ATOM 1093 C C . ALA A 1 136 ? -6.094 -5.348 -12.747 1.00 98.81 136 ALA A C 1
ATOM 1095 O O . ALA A 1 136 ? -7.189 -4.891 -12.405 1.00 98.81 136 ALA A O 1
ATOM 1096 N N . ARG A 1 137 ? -5.769 -6.639 -12.572 1.00 98.69 137 ARG A N 1
ATOM 1097 C CA . ARG A 1 137 ? -6.647 -7.606 -11.892 1.00 98.69 137 ARG A CA 1
ATOM 1098 C C . ARG A 1 137 ? -6.897 -7.204 -10.437 1.00 98.69 137 ARG A C 1
ATOM 1100 O O . ARG A 1 137 ? -8.051 -7.137 -10.016 1.00 98.69 137 ARG A O 1
ATOM 1107 N N . LEU A 1 138 ? -5.826 -6.922 -9.701 1.00 98.75 138 LEU A N 1
ATOM 1108 C CA . LEU A 1 138 ? -5.844 -6.555 -8.284 1.00 98.75 138 LEU A CA 1
ATOM 1109 C C . LEU A 1 138 ? -6.632 -5.263 -8.020 1.00 98.75 138 LEU A C 1
ATOM 1111 O O . LEU A 1 138 ? -7.449 -5.194 -7.096 1.00 98.75 138 LEU A O 1
ATOM 1115 N N . VAL A 1 139 ? -6.442 -4.256 -8.876 1.00 98.88 139 VAL A N 1
ATOM 1116 C CA . VAL A 1 139 ? -7.198 -2.999 -8.862 1.00 98.88 139 VAL A CA 1
ATOM 1117 C C . VAL A 1 139 ? -8.686 -3.270 -9.063 1.00 98.88 139 VAL A C 1
ATOM 1119 O O . VAL A 1 139 ? -9.486 -2.800 -8.262 1.00 98.88 139 VAL A O 1
ATOM 1122 N N . SER A 1 140 ? -9.066 -4.063 -10.071 1.00 98.69 140 SER A N 1
ATOM 1123 C CA . SER A 1 140 ? -10.477 -4.372 -10.355 1.00 98.69 140 SER A CA 1
ATOM 1124 C C . SER A 1 140 ? -11.165 -5.128 -9.204 1.00 98.69 140 SER A C 1
ATOM 1126 O O . SER A 1 140 ? -12.307 -4.822 -8.839 1.00 98.69 140 SER A O 1
ATOM 1128 N N . GLN A 1 141 ? -10.461 -6.078 -8.582 1.00 98.31 141 GLN A N 1
ATOM 1129 C CA . GLN A 1 141 ? -10.948 -6.799 -7.403 1.00 98.31 141 GLN A CA 1
ATOM 1130 C C . GLN A 1 141 ? -11.148 -5.854 -6.209 1.00 98.31 141 GLN A C 1
ATOM 1132 O O . GLN A 1 141 ? -12.218 -5.841 -5.594 1.00 98.31 141 GLN A O 1
ATOM 1137 N N . SER A 1 142 ? -10.141 -5.033 -5.908 1.00 98.69 142 SER A N 1
ATOM 1138 C CA . SER A 1 142 ? -10.181 -4.068 -4.803 1.00 98.69 142 SER A CA 1
ATOM 1139 C C . SER A 1 142 ? -11.275 -3.018 -5.005 1.00 98.69 142 SER A C 1
ATOM 1141 O O . SER A 1 142 ? -12.002 -2.700 -4.067 1.00 98.69 142 SER A O 1
ATOM 1143 N N . GLU A 1 143 ? -11.457 -2.537 -6.236 1.00 98.50 143 GLU A N 1
ATOM 1144 C CA . GLU A 1 143 ? -12.505 -1.590 -6.623 1.00 98.50 143 GLU A CA 1
ATOM 1145 C C . GLU A 1 143 ? -13.905 -2.154 -6.351 1.00 98.50 143 GLU A C 1
ATOM 1147 O O . GLU A 1 143 ? -14.747 -1.471 -5.768 1.00 98.50 143 GLU A O 1
ATOM 1152 N N . THR A 1 144 ? -14.138 -3.425 -6.694 1.00 98.31 144 THR A N 1
ATOM 1153 C CA . THR A 1 144 ? -15.411 -4.109 -6.416 1.00 98.31 144 THR A CA 1
ATOM 1154 C C . THR A 1 144 ? -15.684 -4.195 -4.912 1.00 98.31 144 THR A C 1
ATOM 1156 O O . THR A 1 144 ? -16.807 -3.946 -4.469 1.00 98.31 144 THR A O 1
ATOM 1159 N N . LYS A 1 145 ? -14.667 -4.524 -4.105 1.00 98.25 145 LYS A N 1
ATOM 1160 C CA . LYS A 1 145 ? -14.804 -4.604 -2.641 1.00 98.25 145 LYS A CA 1
ATOM 1161 C C . LYS A 1 145 ? -15.023 -3.231 -2.006 1.00 98.25 145 LYS A C 1
ATOM 1163 O O . LYS A 1 145 ? -15.897 -3.093 -1.155 1.00 98.25 145 LYS A O 1
ATOM 1168 N N . LEU A 1 146 ? -14.272 -2.216 -2.436 1.00 98.75 146 LEU A N 1
ATOM 1169 C CA . LEU A 1 146 ? -14.429 -0.836 -1.967 1.00 98.75 146 LEU A CA 1
ATOM 1170 C C . LEU A 1 146 ? -15.804 -0.269 -2.325 1.00 98.75 146 LEU A C 1
ATOM 1172 O O . LEU A 1 146 ? -16.412 0.388 -1.488 1.00 98.75 146 LEU A O 1
ATOM 1176 N N . GLN A 1 147 ? -16.331 -0.575 -3.514 1.00 98.38 147 GLN A N 1
ATOM 1177 C CA . GLN A 1 147 ? -17.677 -0.159 -3.911 1.00 98.38 147 GLN A CA 1
ATOM 1178 C C . GLN A 1 147 ? -18.752 -0.725 -2.972 1.00 98.38 147 GLN A C 1
ATOM 1180 O O . GLN A 1 147 ? -19.622 0.020 -2.536 1.00 98.38 147 GLN A O 1
ATOM 1185 N N . ARG A 1 148 ? -18.661 -2.009 -2.603 1.00 97.75 148 ARG A N 1
ATOM 1186 C CA . ARG A 1 148 ? -19.583 -2.619 -1.625 1.00 97.75 148 ARG A CA 1
ATOM 1187 C C . ARG A 1 148 ? -19.419 -2.023 -0.229 1.00 97.75 148 ARG A C 1
ATOM 1189 O O . ARG A 1 148 ? -20.396 -1.796 0.469 1.00 97.75 148 ARG A O 1
ATOM 1196 N N . ALA A 1 149 ? -18.183 -1.762 0.190 1.00 98.06 149 ALA A N 1
ATOM 1197 C CA . ALA A 1 149 ? -17.911 -1.140 1.484 1.00 98.06 149 ALA A CA 1
ATOM 1198 C C . ALA A 1 149 ? -18.496 0.275 1.567 1.00 98.06 149 ALA A C 1
ATOM 1200 O O . ALA A 1 149 ? -19.057 0.660 2.594 1.00 98.06 149 ALA A O 1
ATOM 1201 N N . ALA A 1 150 ? -18.408 1.018 0.465 1.00 97.62 150 ALA A N 1
ATOM 1202 C CA . ALA A 1 150 ? -18.945 2.361 0.340 1.00 97.62 150 ALA A CA 1
ATOM 1203 C C . ALA A 1 150 ? -20.472 2.420 0.534 1.00 97.62 150 ALA A C 1
ATOM 1205 O O . ALA A 1 150 ? -20.996 3.366 1.120 1.00 97.62 150 ALA A O 1
ATOM 1206 N N . GLU A 1 151 ? -21.191 1.367 0.134 1.00 96.88 151 GLU A N 1
ATOM 1207 C CA . GLU A 1 151 ? -22.646 1.249 0.320 1.00 96.88 151 GLU A CA 1
ATOM 1208 C C . GLU A 1 151 ? -23.071 1.201 1.800 1.00 96.88 151 GLU A C 1
ATOM 1210 O O . GLU A 1 151 ? -24.232 1.466 2.104 1.00 96.88 151 GLU A O 1
ATOM 1215 N N . SER A 1 152 ? -22.148 0.932 2.736 1.00 95.06 152 SER A N 1
ATOM 1216 C CA . SER A 1 152 ? -22.432 0.994 4.180 1.00 95.06 152 SER A CA 1
ATOM 1217 C C . SER A 1 152 ? -22.723 2.411 4.692 1.00 95.06 152 SER A C 1
ATOM 1219 O O . SER A 1 152 ? -23.283 2.565 5.776 1.00 95.06 152 SER A O 1
ATOM 1221 N N . GLY A 1 153 ? -22.321 3.447 3.947 1.00 95.88 153 GLY A N 1
ATOM 1222 C CA . GLY A 1 153 ? -22.438 4.852 4.345 1.00 95.88 153 GLY A CA 1
ATOM 1223 C C . GLY A 1 153 ? -21.391 5.326 5.362 1.00 95.88 153 GLY A C 1
ATOM 1224 O O . GLY A 1 153 ? -21.281 6.529 5.597 1.00 95.88 153 GLY A O 1
ATOM 1225 N N . PHE A 1 154 ? -20.588 4.426 5.939 1.00 98.06 154 PHE A N 1
ATOM 1226 C CA . PHE A 1 154 ? -19.479 4.799 6.818 1.00 98.06 154 PHE A CA 1
ATOM 1227 C C . PHE A 1 154 ? -18.248 5.230 6.011 1.00 98.06 154 PHE A C 1
ATOM 1229 O O . PHE A 1 154 ? -17.968 4.645 4.966 1.00 98.06 154 PHE A O 1
ATOM 1236 N N . PRO A 1 155 ? -17.457 6.210 6.482 1.00 97.88 155 PRO A N 1
ATOM 1237 C CA . PRO A 1 155 ? -16.200 6.558 5.831 1.00 97.88 155 PRO A CA 1
ATOM 1238 C C . PRO A 1 155 ? -15.229 5.373 5.787 1.00 97.88 155 PRO A C 1
ATOM 1240 O O . PRO A 1 155 ? -15.166 4.564 6.717 1.00 97.88 155 PRO A O 1
ATOM 1243 N N . LEU A 1 156 ? -14.413 5.308 4.734 1.00 98.81 156 LEU A N 1
ATOM 1244 C CA . LEU A 1 156 ? -13.428 4.236 4.581 1.00 98.81 156 LEU A CA 1
ATOM 1245 C C . LEU A 1 156 ? -12.043 4.643 5.104 1.00 98.81 156 LEU A C 1
ATOM 1247 O O . LEU A 1 156 ? -11.608 5.787 4.953 1.00 98.81 156 LEU A O 1
ATOM 1251 N N . VAL A 1 157 ? -11.318 3.684 5.673 1.00 98.88 157 VAL A N 1
ATOM 1252 C CA . VAL A 1 157 ? -9.865 3.757 5.874 1.00 98.88 157 VAL A CA 1
ATOM 1253 C C . VAL A 1 157 ? -9.225 2.794 4.886 1.00 98.88 157 VAL A C 1
ATOM 1255 O O . VAL A 1 157 ? -9.271 1.582 5.089 1.00 98.88 157 VAL A O 1
ATOM 1258 N N . ILE A 1 158 ? -8.658 3.322 3.802 1.00 98.94 158 ILE A N 1
ATOM 1259 C CA . ILE A 1 158 ? -8.064 2.503 2.737 1.00 98.94 158 ILE A CA 1
ATOM 1260 C C . ILE A 1 158 ? -6.586 2.291 3.052 1.00 98.94 158 ILE A C 1
ATOM 1262 O O . ILE A 1 158 ? -5.849 3.260 3.221 1.00 98.94 158 ILE A O 1
ATOM 1266 N N . ILE A 1 159 ? -6.151 1.035 3.134 1.00 98.94 159 ILE A N 1
ATOM 1267 C CA . ILE A 1 159 ? -4.781 0.665 3.506 1.00 98.94 159 ILE A CA 1
ATOM 1268 C C . ILE A 1 159 ? -4.150 -0.081 2.337 1.00 98.94 159 ILE A C 1
ATOM 1270 O O . ILE A 1 159 ? -4.650 -1.131 1.945 1.00 98.94 159 ILE A O 1
ATOM 1274 N N . ASN A 1 160 ? -3.049 0.435 1.802 1.00 98.81 160 ASN A N 1
ATOM 1275 C CA . ASN A 1 160 ? -2.282 -0.203 0.732 1.00 98.81 160 ASN A CA 1
ATOM 1276 C C . ASN A 1 160 ? -0.784 -0.095 1.039 1.00 98.81 160 ASN A C 1
ATOM 1278 O O . ASN A 1 160 ? -0.381 0.791 1.781 1.00 98.81 160 ASN A O 1
ATOM 1282 N N . HIS A 1 161 ? 0.074 -0.935 0.460 1.00 98.81 161 HIS A N 1
ATOM 1283 C CA . HIS A 1 161 ? 1.523 -0.698 0.571 1.00 98.81 161 HIS A CA 1
ATOM 1284 C C . HIS A 1 161 ? 1.967 0.469 -0.317 1.00 98.81 161 HIS A C 1
ATOM 1286 O O . HIS A 1 161 ? 2.646 1.386 0.144 1.00 98.81 161 HIS A O 1
ATOM 1292 N N . TRP A 1 162 ? 1.540 0.462 -1.579 1.00 98.75 162 TRP A N 1
ATOM 1293 C CA . TRP A 1 162 ? 1.885 1.488 -2.558 1.00 98.75 162 TRP A CA 1
ATOM 1294 C C . TRP A 1 162 ? 1.033 2.756 -2.389 1.00 98.75 162 TRP A C 1
ATOM 1296 O O . TRP A 1 162 ? -0.175 2.649 -2.144 1.00 98.75 162 TRP A O 1
ATOM 1306 N N . PRO A 1 163 ? 1.620 3.952 -2.571 1.00 98.62 163 PRO A N 1
ATOM 1307 C CA . PRO A 1 163 ? 0.878 5.189 -2.791 1.00 98.62 163 PRO A CA 1
ATOM 1308 C C . PRO A 1 163 ? -0.291 5.022 -3.776 1.00 98.62 163 PRO A C 1
ATOM 1310 O O . PRO A 1 163 ? -0.127 4.481 -4.868 1.00 98.62 163 PRO A O 1
ATOM 1313 N N . LEU A 1 164 ? -1.482 5.507 -3.403 1.00 98.75 164 LEU A N 1
ATOM 1314 C CA . LEU A 1 164 ? -2.674 5.459 -4.267 1.00 98.75 164 LEU A CA 1
ATOM 1315 C C . LEU A 1 164 ? -2.791 6.661 -5.216 1.00 98.75 164 LEU A C 1
ATOM 1317 O O . LEU A 1 164 ? -3.685 6.679 -6.064 1.00 98.75 164 LEU A O 1
ATOM 1321 N N . ARG A 1 165 ? -1.907 7.656 -5.076 1.00 98.25 165 ARG A N 1
ATOM 1322 C CA . ARG A 1 165 ? -1.845 8.855 -5.919 1.00 98.25 165 ARG A CA 1
ATOM 1323 C C . ARG A 1 165 ? -0.409 9.185 -6.299 1.00 98.25 165 ARG A C 1
ATOM 1325 O O . ARG A 1 165 ? 0.483 9.089 -5.452 1.00 98.25 165 ARG A O 1
ATOM 1332 N N . GLU A 1 166 ? -0.194 9.632 -7.532 1.00 98.06 166 GLU A N 1
ATOM 1333 C CA . GLU A 1 166 ? 1.152 9.976 -8.019 1.00 98.06 166 GLU A CA 1
ATOM 1334 C C . GLU A 1 166 ? 1.746 11.173 -7.255 1.00 98.06 166 GLU A C 1
ATOM 1336 O O . GLU A 1 166 ? 2.919 11.158 -6.890 1.00 98.06 166 GLU A O 1
ATOM 1341 N N . ASP A 1 167 ? 0.930 12.180 -6.928 1.00 96.19 167 ASP A N 1
ATOM 1342 C CA . ASP A 1 167 ? 1.363 13.376 -6.187 1.00 96.19 167 ASP A CA 1
ATOM 1343 C C . ASP A 1 167 ? 1.735 13.098 -4.717 1.00 96.19 167 ASP A C 1
ATOM 1345 O O . ASP A 1 167 ? 2.427 13.892 -4.073 1.00 96.19 167 ASP A O 1
ATOM 1349 N N . THR A 1 168 ? 1.360 11.924 -4.201 1.00 96.81 168 THR A N 1
ATOM 1350 C CA . THR A 1 168 ? 1.805 11.425 -2.894 1.00 96.81 168 THR A CA 1
ATOM 1351 C C . THR A 1 168 ? 3.144 10.678 -2.954 1.00 96.81 168 THR A C 1
ATOM 1353 O O . THR A 1 168 ? 3.628 10.209 -1.921 1.00 96.81 168 THR A O 1
ATOM 1356 N N . VAL A 1 169 ? 3.817 10.637 -4.107 1.00 97.12 169 VAL A N 1
ATOM 1357 C CA . VAL A 1 169 ? 5.185 10.116 -4.235 1.00 97.12 169 VAL A CA 1
ATOM 1358 C C . VAL A 1 169 ? 6.203 11.246 -4.054 1.00 97.12 169 VAL A C 1
ATOM 1360 O O . VAL A 1 169 ? 6.318 12.140 -4.886 1.00 97.12 169 VAL A O 1
ATOM 1363 N N . PHE A 1 170 ? 6.992 11.200 -2.974 1.00 93.88 170 PHE A N 1
ATOM 1364 C CA . PHE A 1 170 ? 8.081 12.156 -2.736 1.00 93.88 170 PHE A CA 1
ATOM 1365 C C . PHE A 1 170 ? 9.399 11.452 -2.414 1.00 93.88 170 PHE A C 1
ATOM 1367 O O . PHE A 1 170 ? 9.664 11.085 -1.274 1.00 93.88 170 PHE A O 1
ATOM 1374 N N . ILE A 1 171 ? 10.245 11.292 -3.431 1.00 92.88 171 ILE A N 1
ATOM 1375 C CA . ILE A 1 171 ? 11.553 10.620 -3.348 1.00 92.88 171 ILE A CA 1
ATOM 1376 C C . ILE A 1 171 ? 12.612 11.399 -4.153 1.00 92.88 171 ILE A C 1
ATOM 1378 O O . ILE A 1 171 ? 13.141 10.918 -5.155 1.00 92.88 171 ILE A O 1
ATOM 1382 N N . PRO A 1 172 ? 12.944 12.636 -3.741 1.00 90.81 172 PRO A N 1
ATOM 1383 C CA . PRO A 1 172 ? 13.565 13.639 -4.610 1.00 90.81 172 PRO A CA 1
ATOM 1384 C C . PRO A 1 172 ? 14.955 13.287 -5.146 1.00 90.81 172 PRO A C 1
ATOM 1386 O O . PRO A 1 172 ? 15.340 13.831 -6.175 1.00 90.81 172 PRO A O 1
ATOM 1389 N N . LYS A 1 173 ? 15.719 12.394 -4.499 1.00 90.38 173 LYS A N 1
ATOM 1390 C CA . LYS A 1 173 ? 17.027 11.984 -5.043 1.00 90.38 173 LYS A CA 1
ATOM 1391 C C . LYS A 1 173 ? 16.972 10.749 -5.971 1.00 90.38 173 LYS A C 1
ATOM 1393 O O . LYS A 1 173 ? 17.988 10.411 -6.561 1.00 90.38 173 LYS A O 1
ATOM 1398 N N . VAL A 1 174 ? 15.828 10.057 -6.066 1.00 94.00 174 VAL A N 1
ATOM 1399 C CA . VAL A 1 174 ? 15.583 8.928 -6.994 1.00 94.00 174 VAL A CA 1
ATOM 1400 C C . VAL A 1 174 ? 14.200 9.062 -7.652 1.00 94.00 174 VAL A C 1
ATOM 1402 O O . VAL A 1 174 ? 13.382 8.147 -7.584 1.00 94.00 174 VAL A O 1
ATOM 1405 N N . PRO A 1 175 ? 13.895 10.201 -8.301 1.00 95.00 175 PRO A N 1
ATOM 1406 C CA . PRO A 1 175 ? 12.545 10.498 -8.780 1.00 95.00 175 PRO A CA 1
ATOM 1407 C C . PRO A 1 175 ? 12.040 9.488 -9.818 1.00 95.00 175 PRO A C 1
ATOM 1409 O O . PRO A 1 175 ? 10.861 9.155 -9.802 1.00 95.00 175 PRO A O 1
ATOM 1412 N N . ARG A 1 176 ? 12.921 8.925 -10.666 1.00 97.75 176 ARG A N 1
ATOM 1413 C CA . ARG A 1 176 ? 12.533 7.907 -11.665 1.00 97.75 176 ARG A CA 1
ATOM 1414 C C . ARG A 1 176 ? 12.123 6.565 -11.047 1.00 97.75 176 ARG A C 1
ATOM 1416 O O . ARG A 1 176 ? 11.605 5.707 -11.752 1.00 97.75 176 ARG A O 1
ATOM 1423 N N . PHE A 1 177 ? 12.311 6.379 -9.736 1.00 98.19 177 PHE A N 1
ATOM 1424 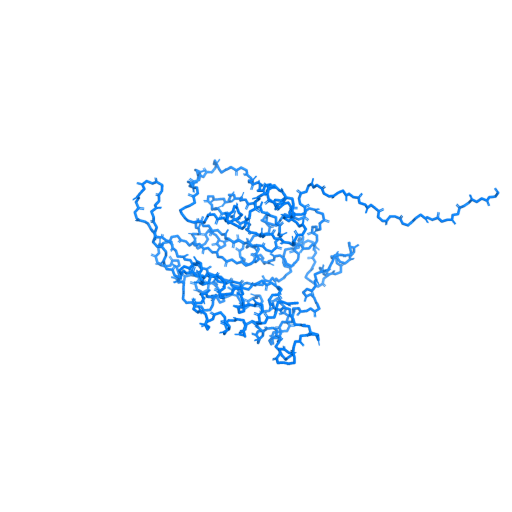C CA . PHE A 1 177 ? 11.799 5.208 -9.024 1.00 98.19 177 PHE A CA 1
ATOM 1425 C C . PHE A 1 177 ? 10.263 5.225 -8.892 1.00 98.19 177 PHE A C 1
ATOM 1427 O O . PHE A 1 177 ? 9.668 4.198 -8.579 1.00 98.19 177 PHE A O 1
ATOM 1434 N N . SER A 1 178 ? 9.608 6.349 -9.213 1.00 98.31 178 SER A N 1
ATOM 1435 C CA . SER A 1 178 ? 8.146 6.484 -9.223 1.00 98.31 178 SER A CA 1
ATOM 1436 C C . SER A 1 178 ? 7.431 5.387 -10.020 1.00 98.31 178 SER A C 1
ATOM 1438 O O . SER A 1 178 ? 6.327 5.004 -9.647 1.00 98.31 178 SER A O 1
ATOM 1440 N N . LEU A 1 179 ? 8.073 4.817 -11.049 1.00 98.62 179 LEU A N 1
ATOM 1441 C CA . LEU A 1 179 ? 7.539 3.710 -11.852 1.00 98.62 179 LEU A CA 1
ATOM 1442 C C . LEU A 1 179 ? 7.041 2.522 -11.016 1.00 98.62 179 LEU A C 1
ATOM 1444 O O . LEU A 1 179 ? 6.077 1.862 -11.396 1.00 98.62 179 LEU A O 1
ATOM 1448 N N . TRP A 1 180 ? 7.697 2.250 -9.889 1.00 98.81 180 TRP A N 1
ATOM 1449 C CA . TRP A 1 180 ? 7.402 1.113 -9.015 1.00 98.81 180 TRP A CA 1
ATOM 1450 C C . TRP A 1 180 ? 6.535 1.499 -7.808 1.00 98.81 180 TRP A C 1
ATOM 1452 O O . TRP A 1 180 ? 6.344 0.689 -6.905 1.00 98.81 180 TRP A O 1
ATOM 1462 N N . CYS A 1 181 ? 6.005 2.728 -7.782 1.00 98.75 181 CYS A N 1
ATOM 1463 C CA . CYS A 1 181 ? 5.336 3.297 -6.612 1.00 98.75 181 CYS A CA 1
ATOM 1464 C C . CYS A 1 181 ? 3.802 3.259 -6.656 1.00 98.75 181 CYS A C 1
ATOM 1466 O O . CYS A 1 181 ? 3.187 3.693 -5.689 1.00 98.75 181 CYS A O 1
ATOM 1468 N N . GLY A 1 182 ? 3.169 2.751 -7.717 1.00 98.69 182 GLY A N 1
ATOM 1469 C CA . GLY A 1 182 ? 1.710 2.594 -7.760 1.00 98.69 182 GLY A CA 1
ATOM 1470 C C . GLY A 1 182 ? 1.115 2.649 -9.166 1.00 98.69 182 GLY A C 1
ATOM 1471 O O . GLY A 1 182 ? 1.781 2.333 -10.154 1.00 98.69 182 GLY A O 1
ATOM 1472 N N . THR A 1 183 ? -0.164 3.021 -9.246 1.00 98.88 183 THR A N 1
ATOM 1473 C CA . THR A 1 183 ? -0.935 3.104 -10.495 1.00 98.88 183 THR A CA 1
ATOM 1474 C C . THR A 1 183 ? -1.850 4.328 -10.518 1.00 98.88 183 THR A C 1
ATOM 1476 O O . THR A 1 183 ? -2.496 4.669 -9.532 1.00 98.88 183 THR A O 1
ATOM 1479 N N . LYS A 1 184 ? -1.988 4.969 -11.684 1.00 98.69 184 LYS A N 1
ATOM 1480 C CA . LYS A 1 184 ? -2.933 6.074 -11.925 1.00 98.69 184 LYS A CA 1
ATOM 1481 C C . LYS A 1 184 ? -4.398 5.642 -11.830 1.00 98.69 184 LYS A C 1
ATOM 1483 O O . LYS A 1 184 ? -5.276 6.493 -11.714 1.00 98.69 184 LYS A O 1
ATOM 1488 N N . LYS A 1 185 ? -4.695 4.337 -11.852 1.00 98.75 185 LYS A N 1
ATOM 1489 C CA . LYS A 1 185 ? -6.070 3.812 -11.740 1.00 98.75 185 LYS A CA 1
ATOM 1490 C C . LYS A 1 185 ? -6.709 4.081 -10.371 1.00 98.75 185 LYS A C 1
ATOM 1492 O O . LYS A 1 185 ? -7.933 4.051 -10.266 1.00 98.75 185 LYS A O 1
ATOM 1497 N N . THR A 1 186 ? -5.903 4.346 -9.341 1.00 98.81 186 THR A N 1
ATOM 1498 C CA . THR A 1 186 ? -6.364 4.575 -7.962 1.00 98.81 186 THR A CA 1
ATOM 1499 C C . THR A 1 186 ? -6.446 6.055 -7.584 1.00 98.81 186 THR A C 1
ATOM 1501 O O . THR A 1 186 ? -6.897 6.381 -6.489 1.00 98.81 186 THR A O 1
ATOM 1504 N N . GLU A 1 187 ? -6.060 6.959 -8.493 1.00 98.31 187 GLU A N 1
ATOM 1505 C CA . GLU A 1 187 ? -5.843 8.391 -8.233 1.00 98.31 187 GLU A CA 1
ATOM 1506 C C . GLU A 1 187 ? -7.050 9.086 -7.574 1.00 98.31 187 GLU A C 1
ATOM 1508 O O . GLU A 1 187 ? -6.888 10.019 -6.792 1.00 98.31 187 GLU A O 1
ATOM 1513 N N . ASN A 1 188 ? -8.273 8.639 -7.872 1.00 98.00 188 ASN A N 1
ATOM 1514 C CA . ASN A 1 188 ? -9.510 9.226 -7.354 1.00 98.00 188 ASN A CA 1
ATOM 1515 C C . ASN A 1 188 ? -10.217 8.386 -6.277 1.00 98.00 188 ASN A C 1
ATOM 1517 O O . ASN A 1 188 ? -11.332 8.743 -5.884 1.00 98.00 188 ASN A O 1
ATOM 1521 N N . TRP A 1 189 ? -9.620 7.285 -5.810 1.00 98.75 189 TRP A N 1
ATOM 1522 C CA . TRP A 1 189 ? -10.269 6.359 -4.874 1.00 98.75 189 TRP A CA 1
ATOM 1523 C C . TRP A 1 189 ? -10.641 7.018 -3.549 1.00 98.75 189 TRP A C 1
ATOM 1525 O O . TRP A 1 189 ? -11.715 6.741 -3.022 1.00 98.75 189 TRP A O 1
ATOM 1535 N N . HIS A 1 190 ? -9.813 7.940 -3.049 1.00 98.12 190 HIS A N 1
ATOM 1536 C CA . HIS A 1 190 ? -10.089 8.673 -1.811 1.00 98.12 190 HIS A CA 1
ATOM 1537 C C . HIS A 1 190 ? -11.411 9.441 -1.869 1.00 98.12 190 HIS A C 1
ATOM 1539 O O . HIS A 1 190 ? -12.183 9.407 -0.917 1.00 98.12 190 HIS A O 1
ATOM 1545 N N . LYS A 1 191 ? -11.713 10.074 -3.007 1.00 97.19 191 LYS A N 1
ATOM 1546 C CA . LYS A 1 191 ? -12.992 10.765 -3.228 1.00 97.19 191 LYS A CA 1
ATOM 1547 C C . LYS A 1 191 ? -14.117 9.799 -3.537 1.00 97.19 191 LYS A C 1
ATOM 1549 O O . LYS A 1 191 ? -15.180 9.865 -2.928 1.00 97.19 191 LYS A O 1
ATOM 1554 N N . ARG A 1 192 ? -13.890 8.924 -4.517 1.00 98.00 192 ARG A N 1
ATOM 1555 C CA . ARG A 1 192 ? -14.922 8.035 -5.052 1.00 98.00 192 ARG A CA 1
ATOM 1556 C C . ARG A 1 192 ? -15.482 7.102 -3.981 1.00 98.00 192 ARG A C 1
ATOM 1558 O O . ARG A 1 192 ? -16.675 6.825 -3.998 1.00 98.00 192 ARG A O 1
ATOM 1565 N N . PHE A 1 193 ? -14.632 6.662 -3.060 1.00 98.50 193 PHE A N 1
ATOM 1566 C CA . PHE A 1 193 ? -15.004 5.781 -1.961 1.00 98.50 193 PHE A CA 1
ATOM 1567 C C . PHE A 1 193 ? -14.985 6.494 -0.606 1.00 98.50 193 PHE A C 1
ATOM 1569 O O . PHE A 1 193 ? -14.790 5.836 0.408 1.00 98.50 193 PHE A O 1
ATOM 1576 N N . HIS A 1 194 ? -15.178 7.826 -0.588 1.00 97.19 194 HIS A N 1
ATOM 1577 C CA . HIS A 1 194 ? -15.368 8.637 0.629 1.00 97.19 194 HIS A CA 1
ATOM 1578 C C . HIS A 1 194 ? -14.425 8.239 1.778 1.00 97.19 194 HIS A C 1
ATOM 1580 O O . HIS A 1 194 ? -14.831 8.009 2.924 1.00 97.19 194 HIS A O 1
ATOM 1586 N N . ALA A 1 195 ? -13.140 8.119 1.443 1.00 98.44 195 ALA A N 1
ATOM 1587 C CA . ALA A 1 195 ? -12.118 7.757 2.400 1.00 98.44 195 ALA A CA 1
ATOM 1588 C C . ALA A 1 195 ? -11.939 8.891 3.413 1.00 98.44 195 ALA A C 1
ATOM 1590 O O . ALA A 1 195 ? -11.800 10.054 3.044 1.00 98.44 195 ALA A O 1
ATOM 1591 N N . LYS A 1 196 ? -11.886 8.543 4.697 1.00 97.38 196 LYS A N 1
ATOM 1592 C CA . LYS A 1 196 ? -11.443 9.453 5.760 1.00 97.38 196 LYS A CA 1
ATOM 1593 C C . LYS A 1 196 ? -9.921 9.497 5.833 1.00 97.38 196 LYS A C 1
ATOM 1595 O O . LYS A 1 196 ? -9.345 10.560 6.054 1.00 97.38 196 LYS A O 1
ATOM 1600 N N . VAL A 1 197 ? -9.273 8.344 5.645 1.00 98.62 197 VAL A N 1
ATOM 1601 C CA . VAL A 1 197 ? -7.811 8.221 5.655 1.00 98.62 197 VAL A CA 1
ATOM 1602 C C . VAL A 1 197 ? -7.357 7.216 4.600 1.00 98.62 197 VAL A C 1
ATOM 1604 O O . VAL A 1 197 ? -7.956 6.150 4.454 1.00 98.62 197 VAL A O 1
ATOM 1607 N N . VAL A 1 198 ? -6.270 7.535 3.904 1.00 98.88 198 VAL A N 1
ATOM 1608 C CA . VAL A 1 198 ? -5.515 6.599 3.068 1.00 98.88 198 VAL A CA 1
ATOM 1609 C C . VAL A 1 198 ? -4.163 6.344 3.730 1.00 98.88 198 VAL A C 1
ATOM 1611 O O . VAL A 1 198 ? -3.400 7.277 3.971 1.00 98.88 198 VAL A O 1
ATOM 1614 N N . VAL A 1 199 ? -3.864 5.086 4.045 1.00 98.88 199 VAL A N 1
ATOM 1615 C CA . VAL A 1 199 ? -2.631 4.671 4.725 1.00 98.88 199 VAL A CA 1
ATOM 1616 C C . VAL A 1 199 ? -1.747 3.923 3.740 1.00 98.88 199 VAL A C 1
ATOM 1618 O O . VAL A 1 199 ? -2.186 2.941 3.141 1.00 98.88 199 VAL A O 1
ATOM 1621 N N . THR A 1 200 ? -0.513 4.396 3.573 1.00 98.75 200 THR A N 1
ATOM 1622 C CA . THR A 1 200 ? 0.468 3.838 2.634 1.00 98.75 200 THR A CA 1
ATOM 1623 C C . THR A 1 200 ? 1.864 3.742 3.235 1.00 98.75 200 THR A C 1
ATOM 1625 O O . THR A 1 200 ? 2.151 4.316 4.288 1.00 98.75 200 THR A O 1
ATOM 1628 N N . GLY A 1 201 ? 2.740 2.986 2.581 1.00 97.31 201 GLY A N 1
ATOM 1629 C CA . GLY A 1 201 ? 4.144 2.859 2.945 1.00 97.31 201 GLY A CA 1
ATOM 1630 C C . GLY A 1 201 ? 5.027 2.991 1.712 1.00 97.31 201 GLY A C 1
ATOM 1631 O O . GLY A 1 201 ? 4.909 3.956 0.958 1.00 97.31 201 GLY A O 1
ATOM 1632 N N . HIS A 1 202 ? 5.898 1.999 1.511 1.00 97.62 202 HIS A N 1
ATOM 1633 C CA . HIS A 1 202 ? 6.795 1.830 0.362 1.00 97.62 202 HIS A CA 1
ATOM 1634 C C . HIS A 1 202 ? 7.908 2.882 0.203 1.00 97.62 202 HIS A C 1
ATOM 1636 O O . HIS A 1 202 ? 9.054 2.519 -0.054 1.00 97.62 202 HIS A O 1
ATOM 1642 N N . LEU A 1 203 ? 7.615 4.171 0.378 1.00 95.75 203 LEU A N 1
ATOM 1643 C CA . LEU A 1 203 ? 8.540 5.264 0.064 1.00 95.75 203 LEU A CA 1
ATOM 1644 C C . LEU A 1 203 ? 9.639 5.445 1.112 1.00 95.75 203 LEU A C 1
ATOM 1646 O O . LEU A 1 203 ? 10.700 5.984 0.801 1.00 95.75 203 LEU A O 1
ATOM 1650 N N . HIS A 1 204 ? 9.392 5.000 2.347 1.00 93.81 204 HIS A N 1
ATOM 1651 C CA . HIS A 1 204 ? 10.254 5.254 3.504 1.00 93.81 204 HIS A CA 1
ATOM 1652 C C . HIS A 1 204 ? 10.355 6.750 3.823 1.00 93.81 204 HIS A C 1
ATOM 1654 O O . HIS A 1 204 ? 11.399 7.233 4.260 1.00 93.81 204 HIS A O 1
ATOM 1660 N N . VAL A 1 205 ? 9.266 7.488 3.603 1.00 91.50 205 VAL A N 1
ATOM 1661 C CA . VAL A 1 205 ? 9.212 8.943 3.774 1.00 91.50 205 VAL A CA 1
ATOM 1662 C C . VAL A 1 205 ? 8.006 9.293 4.631 1.00 91.50 205 VAL A C 1
ATOM 1664 O O . VAL A 1 205 ? 6.931 9.614 4.134 1.00 91.50 205 VAL A O 1
ATOM 1667 N N . ARG A 1 206 ? 8.207 9.240 5.949 1.00 92.81 206 ARG A N 1
ATOM 1668 C CA . ARG A 1 206 ? 7.139 9.419 6.936 1.00 92.81 206 ARG A CA 1
ATOM 1669 C C . ARG A 1 206 ? 6.553 10.821 6.860 1.00 92.81 206 ARG A C 1
ATOM 1671 O O . ARG A 1 206 ? 7.209 11.803 7.226 1.00 92.81 206 ARG A O 1
ATOM 1678 N N . ARG A 1 207 ? 5.287 10.914 6.472 1.00 94.75 207 ARG A N 1
ATOM 1679 C CA . ARG A 1 207 ? 4.580 12.193 6.372 1.00 94.75 207 ARG A CA 1
ATOM 1680 C C . ARG A 1 207 ? 3.073 12.042 6.496 1.00 94.75 207 ARG A C 1
ATOM 1682 O O . ARG A 1 207 ? 2.547 10.932 6.427 1.00 94.75 207 ARG A O 1
ATOM 1689 N N . THR A 1 208 ? 2.428 13.182 6.694 1.00 97.06 208 THR A N 1
ATOM 1690 C CA . THR A 1 208 ? 0.979 13.351 6.633 1.00 97.06 208 THR A CA 1
ATOM 1691 C C . THR A 1 208 ? 0.676 14.415 5.584 1.00 97.06 208 THR A C 1
ATOM 1693 O O . THR A 1 208 ? 1.177 15.537 5.693 1.00 97.06 208 THR A O 1
ATOM 1696 N N . ASP A 1 209 ? -0.146 14.074 4.601 1.00 96.75 209 ASP A N 1
ATOM 1697 C CA . ASP A 1 209 ? -0.671 14.995 3.595 1.00 96.75 209 ASP A CA 1
ATOM 1698 C C . ASP A 1 209 ? -2.188 15.133 3.770 1.00 96.75 209 ASP A C 1
ATOM 1700 O O . ASP A 1 209 ? -2.861 14.224 4.263 1.00 96.75 209 ASP A O 1
ATOM 1704 N N . TRP A 1 210 ? -2.732 16.272 3.355 1.00 97.12 210 TRP A N 1
ATOM 1705 C CA . TRP A 1 210 ? -4.169 16.498 3.271 1.00 97.12 210 TRP A CA 1
ATOM 1706 C C . TRP A 1 210 ? -4.506 16.906 1.845 1.00 97.12 210 TRP A C 1
ATOM 1708 O O . TRP A 1 210 ? -3.999 17.907 1.343 1.00 97.12 210 TRP A O 1
ATOM 1718 N N . ILE A 1 211 ? -5.334 16.104 1.183 1.00 95.12 211 ILE A N 1
ATOM 1719 C CA . ILE A 1 211 ? -5.696 16.296 -0.221 1.00 95.12 211 ILE A CA 1
ATOM 1720 C C . ILE A 1 211 ? -7.214 16.253 -0.304 1.00 95.12 211 ILE A C 1
ATOM 1722 O O . ILE A 1 211 ? -7.830 15.218 -0.049 1.00 95.12 211 ILE A O 1
ATOM 1726 N N . GLU A 1 212 ? -7.817 17.391 -0.650 1.00 91.75 212 GLU A N 1
ATOM 1727 C CA . GLU A 1 212 ? -9.270 17.528 -0.819 1.00 91.75 212 GLU A CA 1
ATOM 1728 C C . GLU A 1 212 ? -10.065 17.077 0.425 1.00 91.75 212 GLU A C 1
ATOM 1730 O O . GLU A 1 212 ? -11.082 16.394 0.310 1.00 91.75 212 GLU A O 1
ATOM 1735 N N . GLY A 1 213 ? -9.586 17.439 1.620 1.00 92.56 213 GLY A N 1
ATOM 1736 C CA . GLY A 1 213 ? -10.181 17.048 2.903 1.00 92.56 213 GLY A CA 1
ATOM 1737 C C . GLY A 1 213 ? -9.897 15.610 3.363 1.00 92.56 213 GLY A C 1
ATOM 1738 O O . GLY A 1 213 ? -10.325 15.243 4.454 1.00 92.56 213 GLY A O 1
ATOM 1739 N N . VAL A 1 214 ? -9.164 14.797 2.590 1.00 96.69 214 VAL A N 1
ATOM 1740 C CA . VAL A 1 214 ? -8.777 13.428 2.982 1.00 96.69 214 VAL A CA 1
ATOM 1741 C C . VAL A 1 214 ? -7.345 13.401 3.505 1.00 96.69 214 VAL A C 1
ATOM 1743 O O . VAL A 1 214 ? -6.443 13.974 2.891 1.00 96.69 214 VAL A O 1
ATOM 1746 N N . ARG A 1 215 ? -7.122 12.700 4.623 1.00 98.06 215 ARG A N 1
ATOM 1747 C CA . ARG A 1 215 ? -5.785 12.505 5.196 1.00 98.06 215 ARG A CA 1
ATOM 1748 C C . ARG A 1 215 ? -5.058 11.355 4.507 1.00 98.06 215 ARG A C 1
ATOM 1750 O O . ARG A 1 215 ? -5.577 10.244 4.440 1.00 98.06 215 ARG A O 1
ATOM 1757 N N . PHE A 1 216 ? -3.834 11.596 4.068 1.00 98.56 216 PHE A N 1
ATOM 1758 C CA . PHE A 1 216 ? -2.926 10.579 3.553 1.00 98.56 216 PHE A CA 1
ATOM 1759 C C . PHE A 1 216 ? -1.777 10.407 4.539 1.00 98.56 216 PHE A C 1
ATOM 1761 O O . PHE A 1 216 ? -1.142 11.379 4.945 1.00 98.56 216 PHE A O 1
ATOM 1768 N N . GLU A 1 217 ? -1.519 9.171 4.943 1.00 98.50 217 GLU A N 1
ATOM 1769 C CA . GLU A 1 217 ? -0.472 8.838 5.901 1.00 98.50 217 GLU A CA 1
ATOM 1770 C C . GLU A 1 217 ? 0.547 7.909 5.246 1.00 98.50 217 GLU A C 1
ATOM 1772 O O . GLU A 1 217 ? 0.235 6.759 4.937 1.00 98.50 217 GLU A O 1
ATOM 1777 N N . GLU A 1 218 ? 1.779 8.392 5.080 1.00 97.62 218 GLU A N 1
ATOM 1778 C CA . GLU A 1 218 ? 2.933 7.529 4.826 1.00 97.62 218 GLU A CA 1
ATOM 1779 C C . GLU A 1 218 ? 3.504 7.113 6.191 1.00 97.62 218 GLU A C 1
ATOM 1781 O O . GLU A 1 218 ? 3.891 7.956 7.027 1.00 97.62 218 GLU A O 1
ATOM 1786 N N . VAL A 1 219 ? 3.456 5.807 6.458 1.00 96.81 219 VAL A N 1
ATOM 1787 C CA . VAL A 1 219 ? 3.719 5.229 7.786 1.00 96.81 219 VAL A CA 1
ATOM 1788 C C . VAL A 1 219 ? 4.945 4.321 7.832 1.00 96.81 219 VAL A C 1
ATOM 1790 O O . VAL A 1 219 ? 5.125 3.590 8.806 1.00 96.81 219 VAL A O 1
ATOM 1793 N N . SER A 1 220 ? 5.813 4.374 6.823 1.00 93.62 220 SER A N 1
ATOM 1794 C CA . SER A 1 220 ? 6.981 3.495 6.748 1.00 93.62 220 SER A CA 1
ATOM 1795 C C . SER A 1 220 ? 7.931 3.696 7.927 1.00 93.62 220 SER A C 1
ATOM 1797 O O . SER A 1 220 ? 8.177 4.814 8.368 1.00 93.62 220 SER A O 1
ATOM 1799 N N . LEU A 1 221 ? 8.550 2.621 8.412 1.00 89.94 221 LEU A N 1
ATOM 1800 C CA . LEU A 1 221 ? 9.681 2.728 9.341 1.00 89.94 221 LEU A CA 1
ATOM 1801 C C . LEU A 1 221 ? 11.005 2.948 8.590 1.00 89.94 221 LEU A C 1
ATOM 1803 O O . LEU A 1 221 ? 11.860 3.720 9.021 1.00 89.94 221 LEU A O 1
ATOM 1807 N N . GLY A 1 222 ? 11.141 2.275 7.447 1.00 87.62 222 GLY A N 1
ATOM 1808 C CA . GLY A 1 222 ? 12.348 2.244 6.636 1.00 87.62 222 GLY A CA 1
ATOM 1809 C C . GLY A 1 222 ? 13.394 1.232 7.113 1.00 87.62 222 GLY A C 1
ATOM 1810 O O . GLY A 1 222 ? 13.233 0.527 8.110 1.00 87.62 222 GLY A O 1
ATOM 1811 N N . TYR A 1 223 ? 14.499 1.163 6.376 1.00 86.12 223 TYR A N 1
ATOM 1812 C CA . TYR A 1 223 ? 15.649 0.317 6.682 1.00 86.12 223 TYR A CA 1
ATOM 1813 C C . TYR A 1 223 ? 16.280 0.683 8.031 1.00 86.12 223 TYR A C 1
ATOM 1815 O O . TYR A 1 223 ? 16.222 1.849 8.420 1.00 86.12 223 TYR A O 1
ATOM 1823 N N . PRO A 1 224 ? 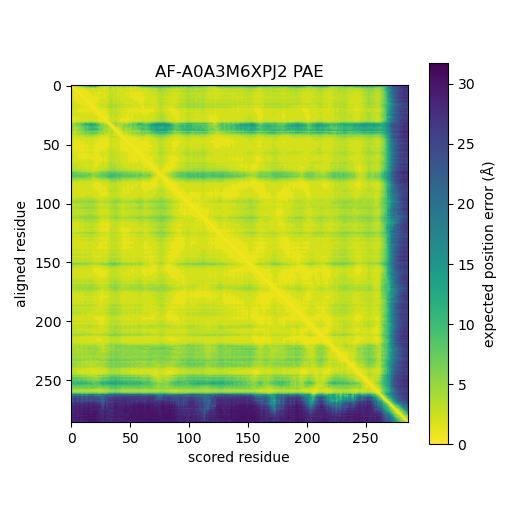16.987 -0.248 8.707 1.00 85.62 224 PRO A N 1
ATOM 1824 C CA . PRO A 1 224 ? 17.598 -0.001 10.017 1.00 85.62 224 PRO A CA 1
ATOM 1825 C C . PRO A 1 224 ? 18.363 1.328 10.133 1.00 85.62 224 PRO A C 1
ATOM 1827 O O . PRO A 1 224 ? 18.194 2.044 11.113 1.00 85.62 224 PRO A O 1
ATOM 1830 N N . ARG A 1 225 ? 19.134 1.708 9.103 1.00 86.44 225 ARG A N 1
ATOM 1831 C CA . ARG A 1 225 ? 19.879 2.982 9.069 1.00 86.44 225 ARG A CA 1
ATOM 1832 C C . ARG A 1 225 ? 18.990 4.228 8.958 1.00 86.44 225 ARG A C 1
ATOM 1834 O O . ARG A 1 225 ? 19.371 5.276 9.459 1.00 86.44 225 ARG A O 1
ATOM 1841 N N . GLN A 1 226 ? 17.825 4.136 8.316 1.00 85.62 226 GLN A N 1
ATOM 1842 C CA . GLN A 1 226 ? 16.928 5.277 8.068 1.00 85.62 226 GLN A CA 1
ATOM 1843 C C . GLN A 1 226 ? 16.221 5.774 9.335 1.00 85.62 226 GLN A C 1
ATOM 1845 O O . GLN A 1 226 ? 15.797 6.927 9.389 1.00 85.62 226 GLN A O 1
ATOM 1850 N N . TRP A 1 227 ? 16.120 4.930 10.362 1.00 87.25 227 TRP A N 1
ATOM 1851 C CA . TRP A 1 227 ? 15.547 5.294 11.658 1.00 87.25 227 TRP A CA 1
ATOM 1852 C C . TRP A 1 227 ? 16.523 5.129 12.823 1.00 87.25 227 TRP A C 1
ATOM 1854 O O . TRP A 1 227 ? 16.112 5.252 13.974 1.00 87.25 227 TRP A O 1
ATOM 1864 N N . GLN A 1 228 ? 17.810 4.898 12.538 1.00 86.94 228 GLN A N 1
ATOM 1865 C CA . GLN A 1 228 ? 18.845 4.760 13.563 1.00 86.94 228 GLN A CA 1
ATOM 1866 C C . GLN A 1 228 ? 18.945 6.016 14.431 1.00 86.94 228 GLN A C 1
ATOM 1868 O O . GLN A 1 228 ? 18.923 5.898 15.646 1.00 86.94 228 GLN A O 1
ATOM 1873 N N . GLU A 1 229 ? 18.916 7.204 13.822 1.00 85.69 229 GLU A N 1
ATOM 1874 C CA . GLU A 1 229 ? 18.908 8.477 14.554 1.00 85.69 229 GLU A CA 1
ATOM 1875 C C . GLU A 1 229 ? 17.753 8.551 15.567 1.00 85.69 229 GLU A C 1
ATOM 1877 O O . GLU A 1 229 ? 17.956 8.918 16.717 1.00 85.69 229 GLU A O 1
ATOM 1882 N N . ALA A 1 230 ? 16.552 8.100 15.184 1.00 87.06 230 ALA A N 1
ATOM 1883 C CA . ALA A 1 230 ? 15.427 8.059 16.112 1.00 87.06 230 ALA A CA 1
ATOM 1884 C C . ALA A 1 230 ? 15.679 7.077 17.273 1.00 87.06 230 ALA A C 1
ATOM 1886 O O . ALA A 1 230 ? 15.290 7.370 18.401 1.00 87.06 230 ALA A O 1
ATOM 1887 N N . LYS A 1 231 ? 16.338 5.93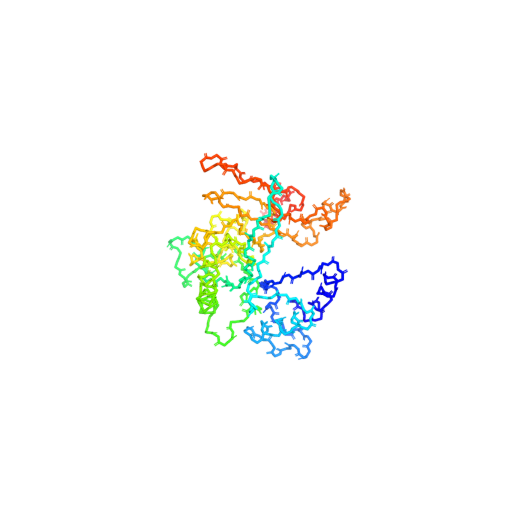2 17.028 1.00 88.88 231 LYS A N 1
ATOM 1888 C CA . LYS A 1 231 ? 16.734 5.011 18.111 1.00 88.88 231 LYS A CA 1
ATOM 1889 C C . LYS A 1 231 ? 17.748 5.633 19.052 1.00 88.88 231 LYS A C 1
ATOM 1891 O O . LYS A 1 231 ? 17.618 5.465 20.261 1.00 88.88 231 LYS A O 1
ATOM 1896 N N . ASP A 1 232 ? 18.740 6.319 18.497 1.00 91.00 232 ASP A N 1
ATOM 1897 C CA . ASP A 1 232 ? 19.820 6.945 19.259 1.00 91.00 232 ASP A CA 1
ATOM 1898 C C . ASP A 1 232 ? 19.268 8.063 20.165 1.00 91.00 232 ASP A C 1
ATOM 1900 O O . ASP A 1 232 ? 19.740 8.248 21.283 1.00 91.00 232 ASP A O 1
ATOM 1904 N N . GLU A 1 233 ? 18.186 8.725 19.740 1.00 91.19 233 GLU A N 1
ATOM 1905 C CA . GLU A 1 233 ? 17.391 9.676 20.536 1.00 91.19 233 GLU A CA 1
ATOM 1906 C C . GLU A 1 233 ? 16.448 9.008 21.565 1.00 91.19 233 GLU A C 1
ATOM 1908 O O . GLU A 1 233 ? 15.664 9.681 22.238 1.00 91.19 233 GLU A O 1
ATOM 1913 N N . GLY A 1 234 ? 16.498 7.681 21.710 1.00 90.81 234 GLY A N 1
ATOM 1914 C CA . GLY A 1 234 ? 15.692 6.919 22.667 1.00 90.81 234 GLY A CA 1
ATOM 1915 C C . GLY A 1 234 ? 14.273 6.590 22.194 1.00 90.81 234 GLY A C 1
ATOM 1916 O O . GLY A 1 234 ? 13.451 6.131 22.993 1.00 90.81 234 GLY A O 1
ATOM 1917 N N . HIS A 1 235 ? 13.949 6.798 20.914 1.00 89.62 235 HIS A N 1
ATOM 1918 C CA . HIS A 1 235 ? 12.656 6.401 20.361 1.00 89.62 235 HIS A CA 1
ATOM 1919 C C . HIS A 1 235 ? 12.608 4.911 20.032 1.00 89.62 235 HIS A C 1
ATOM 1921 O O . HIS A 1 235 ? 13.577 4.289 19.601 1.00 89.62 235 HIS A O 1
ATOM 1927 N N . ASN A 1 236 ? 11.423 4.334 20.192 1.00 90.00 236 ASN A N 1
ATOM 1928 C CA . ASN A 1 236 ? 11.135 2.957 19.817 1.00 90.00 236 ASN A CA 1
ATOM 1929 C C . ASN A 1 236 ? 9.873 2.903 18.950 1.00 90.00 236 ASN A C 1
ATOM 1931 O O . ASN A 1 236 ? 9.282 3.934 18.620 1.00 90.00 236 ASN A O 1
ATOM 1935 N N . VAL A 1 237 ? 9.451 1.693 18.582 1.00 86.06 237 VAL A N 1
ATOM 1936 C CA . VAL A 1 237 ? 8.284 1.480 17.716 1.00 86.06 237 VAL A CA 1
ATOM 1937 C C . VAL A 1 237 ? 7.035 2.178 18.263 1.00 86.06 237 VAL A C 1
ATOM 1939 O O . VAL A 1 237 ? 6.322 2.790 17.478 1.00 86.06 237 VAL A O 1
ATOM 1942 N N . ASN A 1 238 ? 6.816 2.214 19.583 1.00 88.88 238 ASN A N 1
ATOM 1943 C CA . ASN A 1 238 ? 5.642 2.876 20.169 1.00 88.88 238 ASN A CA 1
ATOM 1944 C C . ASN A 1 238 ? 5.618 4.384 19.886 1.00 88.88 238 ASN A C 1
ATOM 1946 O O . ASN A 1 238 ? 4.554 4.950 19.674 1.00 88.88 238 ASN A O 1
ATOM 1950 N N . THR A 1 239 ? 6.782 5.038 19.830 1.00 88.69 239 THR A N 1
ATOM 1951 C CA . THR A 1 239 ? 6.881 6.461 19.456 1.00 88.69 239 THR A CA 1
ATOM 1952 C C . THR A 1 239 ? 6.669 6.689 17.955 1.00 88.69 239 THR A C 1
ATOM 1954 O O . THR A 1 239 ? 6.412 7.813 17.523 1.00 88.69 239 THR A O 1
ATOM 1957 N N . LEU A 1 240 ? 6.831 5.642 17.143 1.00 88.94 240 LEU A N 1
ATOM 1958 C CA . LEU A 1 240 ? 6.782 5.715 15.685 1.00 88.94 240 LEU A CA 1
ATOM 1959 C C . LEU A 1 240 ? 5.470 5.183 15.093 1.00 88.94 240 LEU A C 1
ATOM 1961 O O . LEU A 1 240 ? 5.216 5.438 13.912 1.00 88.94 240 LEU A O 1
ATOM 1965 N N . LEU A 1 241 ? 4.623 4.520 15.887 1.00 93.12 241 LEU A N 1
ATOM 1966 C CA . LEU A 1 241 ? 3.262 4.169 15.486 1.00 93.12 241 LEU A CA 1
ATOM 1967 C C . LEU A 1 241 ? 2.482 5.434 15.102 1.00 93.12 241 LEU A C 1
ATOM 1969 O O . LEU A 1 241 ? 2.556 6.465 15.772 1.00 93.12 241 LEU A O 1
ATOM 1973 N N . ARG A 1 242 ? 1.757 5.360 13.984 1.00 95.00 242 ARG A N 1
ATOM 1974 C CA . ARG A 1 242 ? 0.880 6.437 13.519 1.00 95.00 242 ARG A CA 1
ATOM 1975 C C . ARG A 1 242 ? -0.530 6.153 14.005 1.00 95.00 242 ARG A C 1
ATOM 1977 O O . ARG A 1 242 ? -1.087 5.103 13.701 1.00 95.00 242 ARG A O 1
ATOM 1984 N N . GLU A 1 243 ? -1.113 7.107 14.715 1.00 95.44 243 GLU A N 1
ATOM 1985 C CA . GLU A 1 243 ? -2.533 7.057 15.028 1.00 95.44 243 GLU A CA 1
ATOM 1986 C C . GLU A 1 243 ? -3.362 7.313 13.760 1.00 95.44 243 GLU A C 1
ATOM 1988 O O . GLU A 1 243 ? -3.220 8.341 13.085 1.00 95.44 243 GLU A O 1
ATOM 1993 N N . ILE A 1 244 ? -4.223 6.351 13.423 1.00 97.25 244 ILE A N 1
ATOM 1994 C CA . ILE A 1 244 ? -5.104 6.424 12.253 1.00 97.25 244 ILE A CA 1
ATOM 1995 C C . ILE A 1 244 ? -6.525 6.804 12.660 1.00 97.25 244 ILE A C 1
ATOM 1997 O O . ILE A 1 244 ? -7.086 7.701 12.050 1.00 97.25 244 ILE A O 1
ATOM 2001 N N . LEU A 1 245 ? -7.101 6.196 13.692 1.00 96.75 245 LEU A N 1
ATOM 2002 C CA . LEU A 1 245 ? -8.394 6.601 14.252 1.00 96.75 245 LEU A CA 1
ATOM 2003 C C . LEU A 1 245 ? -8.264 6.717 15.781 1.00 96.75 245 LEU A C 1
ATOM 2005 O O . LEU A 1 245 ? -7.572 5.873 16.354 1.00 96.75 245 LEU A O 1
ATOM 2009 N N . PRO A 1 246 ? -8.899 7.715 16.430 1.00 95.12 246 PRO A N 1
ATOM 2010 C CA . PRO A 1 246 ? -9.703 8.788 15.824 1.00 95.12 246 PRO A CA 1
ATOM 2011 C C . PRO A 1 246 ? -8.879 9.750 14.959 1.00 95.12 246 PRO A C 1
ATOM 2013 O O . PRO A 1 246 ? -9.389 10.260 13.959 1.00 95.12 246 PRO A O 1
ATOM 2016 N N . GLY A 1 247 ? -7.583 9.875 15.262 1.00 92.31 247 GLY A N 1
ATOM 2017 C CA . GLY A 1 247 ? -6.669 10.778 14.575 1.00 92.31 247 GLY A CA 1
ATOM 2018 C C . GLY A 1 247 ? -6.995 12.254 14.839 1.00 92.31 247 GLY A C 1
ATOM 2019 O O . GLY A 1 247 ? -7.884 12.566 15.627 1.00 92.31 247 GLY A O 1
ATOM 2020 N N . PRO A 1 248 ? -6.277 13.184 14.188 1.00 91.31 248 PRO A N 1
ATOM 2021 C CA . PRO A 1 248 ? -6.558 14.610 14.312 1.00 91.31 248 PRO A CA 1
ATOM 2022 C C . PRO A 1 248 ? -7.902 14.989 13.671 1.00 91.31 248 PRO A C 1
ATOM 2024 O O . PRO A 1 248 ? -8.358 14.328 12.730 1.00 91.31 248 PRO A O 1
ATOM 2027 N N . ALA A 1 249 ? -8.461 16.115 14.124 1.00 88.38 249 ALA A N 1
ATOM 2028 C CA . ALA A 1 249 ? -9.603 16.781 13.505 1.00 88.38 249 ALA A CA 1
ATOM 2029 C C . ALA A 1 249 ? -9.422 16.902 11.985 1.00 88.38 249 ALA A C 1
ATOM 2031 O O . ALA A 1 249 ? -8.333 17.219 11.490 1.00 88.38 249 ALA A O 1
ATOM 2032 N N . THR A 1 250 ? -10.497 16.668 11.232 1.00 89.44 250 THR A N 1
ATOM 2033 C CA . THR A 1 250 ? -10.476 16.903 9.783 1.00 89.44 250 THR A CA 1
ATOM 2034 C C . THR A 1 250 ? -10.491 18.415 9.537 1.00 89.44 250 THR A C 1
ATOM 2036 O O . THR A 1 250 ? -11.415 19.083 10.002 1.00 89.44 250 THR A O 1
ATOM 2039 N N . PRO A 1 251 ? -9.490 18.986 8.842 1.00 90.06 251 PRO A N 1
ATOM 2040 C CA . PRO A 1 251 ? -9.440 20.412 8.573 1.00 90.06 251 PRO A CA 1
ATOM 2041 C C . PRO A 1 251 ? -10.605 20.830 7.672 1.00 90.06 251 PRO A C 1
ATOM 2043 O O . PRO A 1 251 ? -11.133 20.039 6.886 1.00 90.06 251 PRO A O 1
ATOM 2046 N N . GLN A 1 252 ? -10.991 22.102 7.761 1.00 87.19 252 GLN A N 1
ATOM 2047 C CA . GLN A 1 252 ? -11.973 22.666 6.841 1.00 87.19 252 GLN A CA 1
ATOM 2048 C C . GLN A 1 252 ? -11.420 22.642 5.414 1.00 87.19 252 GLN A C 1
ATOM 2050 O O . GLN A 1 252 ? -10.247 22.933 5.184 1.00 87.19 252 GLN A O 1
ATOM 2055 N N . ARG A 1 253 ? -12.280 22.326 4.442 1.00 84.19 253 ARG A N 1
ATOM 2056 C CA . ARG A 1 253 ? -11.892 22.296 3.030 1.00 84.19 253 ARG A CA 1
ATOM 2057 C C . ARG A 1 253 ? -11.385 23.671 2.580 1.00 84.19 253 ARG A C 1
ATOM 2059 O O . ARG A 1 253 ? -12.075 24.672 2.768 1.00 84.19 253 ARG A O 1
ATOM 2066 N N . GLY A 1 254 ? -10.211 23.710 1.958 1.00 86.00 254 GLY A N 1
ATOM 2067 C CA . GLY A 1 254 ? -9.497 24.939 1.596 1.00 86.00 254 GLY A CA 1
ATOM 2068 C C . GLY A 1 254 ? -8.614 25.513 2.713 1.00 86.00 254 GLY A C 1
ATOM 2069 O O . GLY A 1 254 ? -7.948 26.521 2.489 1.00 86.00 254 GLY A O 1
ATOM 2070 N N . GLN A 1 255 ? -8.610 24.897 3.899 1.00 90.56 255 GLN A N 1
ATOM 2071 C CA . GLN A 1 255 ? -7.751 25.232 5.042 1.00 90.56 255 GLN A CA 1
ATOM 2072 C C . GLN A 1 255 ? -6.899 24.026 5.471 1.00 90.56 255 GLN A C 1
ATOM 2074 O O . GLN A 1 255 ? -6.455 23.939 6.618 1.00 90.56 255 GLN A O 1
ATOM 2079 N N . GLU A 1 256 ? -6.689 23.070 4.566 1.00 92.38 256 GLU A N 1
ATOM 2080 C CA . GLU A 1 256 ? -5.805 21.940 4.800 1.00 92.38 256 GLU A CA 1
ATOM 2081 C C . GLU A 1 256 ? -4.375 22.431 5.091 1.00 92.38 256 GLU A C 1
ATOM 2083 O O . GLU A 1 256 ? -3.861 23.307 4.385 1.00 92.38 256 GLU A O 1
ATOM 2088 N N . PRO A 1 257 ? -3.700 21.884 6.118 1.00 92.06 257 PRO A N 1
ATOM 2089 C CA . PRO A 1 257 ? -2.318 22.241 6.377 1.00 92.06 257 PRO A CA 1
ATOM 2090 C C . PRO A 1 257 ? -1.418 21.708 5.262 1.00 92.06 257 PRO A C 1
ATOM 2092 O O . PRO A 1 257 ? -1.725 20.722 4.588 1.00 92.06 257 PRO A O 1
ATOM 2095 N N . THR A 1 258 ? -0.257 22.337 5.107 1.00 92.56 258 THR A N 1
ATOM 2096 C CA . THR A 1 258 ? 0.791 21.805 4.237 1.00 92.56 258 THR A CA 1
ATOM 2097 C C . THR A 1 258 ? 1.286 20.449 4.744 1.00 92.56 258 THR A C 1
ATOM 2099 O O . THR A 1 258 ? 1.063 20.064 5.898 1.00 92.56 258 THR A O 1
ATOM 2102 N N . THR A 1 259 ? 1.986 19.719 3.871 1.00 94.44 259 THR A N 1
ATOM 2103 C CA . THR A 1 259 ? 2.591 18.426 4.199 1.00 94.44 259 THR A CA 1
ATOM 2104 C C . THR A 1 259 ? 3.345 18.489 5.523 1.00 94.44 259 THR A C 1
ATOM 2106 O O . THR A 1 259 ? 4.309 19.242 5.687 1.00 94.44 259 THR A O 1
ATOM 2109 N N . THR A 1 260 ? 2.942 17.641 6.464 1.00 94.06 260 THR A N 1
ATOM 2110 C CA . THR A 1 260 ? 3.627 17.494 7.745 1.00 94.06 260 THR A CA 1
ATOM 2111 C C . THR A 1 260 ? 4.673 16.390 7.641 1.00 94.06 260 THR A C 1
ATOM 2113 O O . THR A 1 260 ? 4.353 15.200 7.665 1.00 94.06 260 THR A O 1
ATOM 2116 N N . TRP A 1 261 ? 5.944 16.781 7.564 1.00 90.12 261 TRP A N 1
ATOM 2117 C CA . TRP A 1 261 ? 7.081 15.858 7.584 1.00 90.12 261 TRP A CA 1
ATOM 2118 C C . TRP A 1 261 ? 7.331 15.333 8.996 1.00 90.12 261 TRP A C 1
ATOM 2120 O O . TRP A 1 261 ? 7.484 16.103 9.948 1.00 90.12 261 TRP A O 1
ATOM 2130 N N . ARG A 1 262 ? 7.412 14.011 9.161 1.00 83.00 262 ARG A N 1
ATOM 2131 C CA . ARG A 1 262 ? 7.674 13.401 10.469 1.00 83.00 262 ARG A CA 1
ATOM 2132 C C . ARG A 1 262 ? 9.175 13.151 10.596 1.00 83.00 262 ARG A C 1
ATOM 2134 O O . ARG A 1 262 ? 9.681 12.119 10.177 1.00 83.00 262 ARG A O 1
ATOM 2141 N N . GLY A 1 263 ? 9.880 14.108 11.202 1.00 63.31 263 GLY A N 1
ATOM 2142 C CA . GLY A 1 263 ? 11.349 14.139 11.276 1.00 63.31 263 GLY A CA 1
ATOM 2143 C C . GLY A 1 263 ? 12.031 12.967 11.997 1.00 63.31 263 GLY A C 1
ATOM 2144 O O . GLY A 1 263 ? 13.242 12.830 11.895 1.00 63.31 263 GLY A O 1
ATOM 2145 N N . ARG A 1 264 ? 11.290 12.102 12.698 1.00 63.25 264 ARG A N 1
ATOM 2146 C CA . ARG A 1 264 ? 11.839 10.905 13.355 1.00 63.25 264 ARG A CA 1
ATOM 2147 C C . ARG A 1 264 ? 11.768 9.725 12.389 1.00 63.25 264 ARG A C 1
ATOM 2149 O O . ARG A 1 264 ? 10.670 9.265 12.076 1.00 63.25 264 ARG A O 1
ATOM 2156 N N . GLY A 1 265 ? 12.922 9.259 11.912 1.00 49.81 265 GLY A N 1
ATOM 2157 C CA . GLY A 1 265 ? 13.010 8.281 10.822 1.00 49.81 265 GLY A CA 1
ATOM 2158 C C . GLY A 1 265 ? 13.125 8.944 9.453 1.00 49.81 265 GLY A C 1
ATOM 2159 O O . GLY A 1 265 ? 12.292 8.702 8.582 1.00 49.81 265 GLY A O 1
ATOM 2160 N N . ARG A 1 266 ? 14.137 9.810 9.276 1.00 51.78 266 ARG A N 1
ATOM 2161 C CA . ARG A 1 266 ? 14.469 10.454 7.994 1.00 51.78 266 ARG A CA 1
ATOM 2162 C C . ARG A 1 266 ? 14.991 9.413 7.004 1.00 51.78 266 ARG A C 1
ATOM 2164 O O . ARG A 1 266 ? 16.177 9.368 6.677 1.00 51.78 266 ARG A O 1
ATOM 2171 N N . GLY A 1 267 ? 14.106 8.571 6.485 1.00 50.25 267 GLY A N 1
ATOM 2172 C CA . GLY A 1 267 ? 14.383 7.876 5.243 1.00 50.25 267 GLY A CA 1
ATOM 2173 C C . GLY A 1 267 ? 14.532 8.910 4.134 1.00 50.25 267 GLY A C 1
ATOM 2174 O O . GLY A 1 267 ? 13.643 9.712 3.903 1.00 50.25 267 GLY A O 1
ATOM 2175 N N . TRP A 1 268 ? 15.721 8.939 3.527 1.00 44.97 268 TRP A N 1
ATOM 2176 C CA . TRP A 1 268 ? 16.142 9.715 2.349 1.00 44.97 268 TRP A CA 1
ATOM 2177 C C . TRP A 1 268 ? 15.906 11.240 2.306 1.00 44.97 268 TRP A C 1
ATOM 2179 O O . TRP A 1 268 ? 16.581 11.924 1.535 1.00 44.97 268 TRP A O 1
ATOM 2189 N N . SER A 1 269 ? 15.063 11.828 3.147 1.00 44.62 269 SER A N 1
ATOM 2190 C CA . SER A 1 269 ? 14.671 13.226 3.064 1.00 44.62 269 SER A CA 1
ATOM 2191 C C . SER A 1 269 ? 15.547 14.108 3.961 1.00 44.62 269 SER A C 1
ATOM 2193 O O . SER A 1 269 ? 15.151 14.472 5.058 1.00 44.62 269 SER A O 1
ATOM 2195 N N . LEU A 1 270 ? 16.690 14.550 3.424 1.00 41.03 270 LEU A N 1
ATOM 2196 C CA . LEU A 1 270 ? 17.354 15.829 3.771 1.00 41.03 270 LEU A CA 1
ATOM 2197 C C . LEU A 1 270 ? 18.631 15.829 4.648 1.00 41.03 270 LEU A C 1
ATOM 2199 O O . LEU A 1 270 ? 19.084 16.920 4.968 1.00 41.03 270 LEU A O 1
ATOM 2203 N N . SER A 1 271 ? 19.292 14.708 4.983 1.00 35.94 271 SER A N 1
ATOM 2204 C CA . SER A 1 271 ? 20.531 14.804 5.808 1.00 35.94 271 SER A CA 1
ATOM 2205 C C . SER A 1 271 ? 21.736 13.916 5.468 1.00 35.94 271 SER A C 1
ATOM 2207 O O . SER A 1 271 ? 22.747 14.015 6.150 1.00 35.94 271 SER A O 1
ATOM 2209 N N . HIS A 1 272 ? 21.715 13.105 4.408 1.00 34.97 2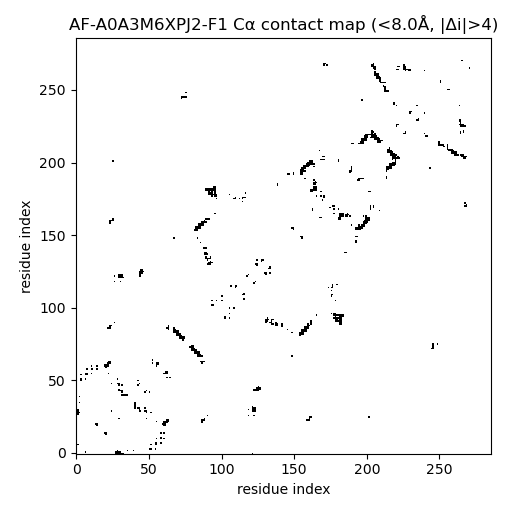72 HIS A N 1
ATOM 2210 C CA . HIS A 1 272 ? 22.924 12.373 3.988 1.00 34.97 272 HIS A CA 1
ATOM 2211 C C . HIS A 1 272 ? 23.436 12.921 2.659 1.00 34.97 272 HIS A C 1
ATOM 2213 O O . HIS A 1 272 ? 22.726 12.861 1.645 1.00 34.97 272 HIS A O 1
ATOM 2219 N N . GLY A 1 273 ? 24.620 13.530 2.748 1.00 30.33 273 GLY A N 1
ATOM 2220 C CA . GLY A 1 273 ? 25.301 14.299 1.722 1.00 30.33 273 GLY A CA 1
ATOM 2221 C C . GLY A 1 273 ? 25.588 13.528 0.442 1.00 30.33 273 GLY A C 1
ATOM 2222 O O . GLY A 1 273 ? 25.598 12.301 0.388 1.00 30.33 273 GLY A O 1
ATOM 2223 N N . VAL A 1 274 ? 25.787 14.316 -0.603 1.00 30.03 274 VAL A N 1
ATOM 2224 C CA . VAL A 1 274 ? 26.301 13.898 -1.897 1.00 30.03 274 VAL A CA 1
ATOM 2225 C C . VAL A 1 274 ? 27.754 13.476 -1.693 1.00 30.03 274 VAL A C 1
ATOM 2227 O O . VAL A 1 274 ? 28.625 14.328 -1.567 1.00 30.03 274 VAL A O 1
ATOM 2230 N N . GLU A 1 275 ? 28.031 12.176 -1.666 1.00 27.62 275 GLU A N 1
ATOM 2231 C CA . GLU A 1 275 ? 29.340 11.695 -2.104 1.00 27.62 275 GLU A CA 1
ATOM 2232 C C . GLU A 1 275 ? 29.236 11.433 -3.604 1.00 27.62 275 GLU A C 1
ATOM 2234 O O . GLU A 1 275 ? 28.661 10.451 -4.075 1.00 27.62 275 GLU A O 1
ATOM 2239 N N . SER A 1 276 ? 29.746 12.394 -4.368 1.00 30.28 276 SER A N 1
ATOM 2240 C CA . SER A 1 276 ? 29.978 12.252 -5.794 1.00 30.28 276 SER A CA 1
ATOM 2241 C C . SER A 1 276 ? 31.089 11.226 -6.000 1.00 30.28 276 SER A C 1
ATOM 2243 O O . SER A 1 276 ? 32.267 11.548 -5.837 1.00 30.28 276 SER A O 1
ATOM 2245 N N . ASN A 1 277 ? 30.742 10.008 -6.406 1.00 32.59 277 ASN A N 1
ATOM 2246 C CA . ASN A 1 277 ? 31.716 9.088 -6.983 1.00 32.59 277 ASN A CA 1
ATOM 2247 C C . ASN A 1 277 ? 32.063 9.567 -8.399 1.00 32.59 277 ASN A C 1
ATOM 2249 O O . ASN A 1 277 ? 31.566 9.046 -9.394 1.00 32.59 277 ASN A O 1
ATOM 2253 N N . THR A 1 278 ? 32.907 10.595 -8.480 1.00 31.42 278 THR A N 1
ATOM 2254 C CA . THR A 1 278 ? 33.601 10.947 -9.720 1.00 31.42 278 THR A CA 1
ATOM 2255 C C . THR A 1 278 ? 34.945 10.220 -9.688 1.00 31.42 278 THR A C 1
ATOM 2257 O O . THR A 1 278 ? 35.750 10.515 -8.802 1.00 31.42 278 THR A O 1
ATOM 2260 N N . PRO A 1 279 ? 35.229 9.268 -10.594 1.00 33.16 279 PRO A N 1
ATOM 2261 C CA . PRO A 1 279 ? 36.566 8.709 -10.687 1.00 33.16 279 PRO A CA 1
ATOM 2262 C C . PRO A 1 279 ? 37.524 9.808 -11.159 1.00 33.16 279 PRO A C 1
ATOM 2264 O O . PRO A 1 279 ? 37.341 10.395 -12.225 1.00 33.16 279 PRO A O 1
ATOM 2267 N N . LEU A 1 280 ? 38.540 10.104 -10.347 1.00 34.47 280 LEU A N 1
ATOM 2268 C CA . LEU A 1 280 ? 39.641 10.987 -10.724 1.00 34.47 280 LEU A CA 1
ATOM 2269 C C . LEU A 1 280 ? 40.385 10.378 -11.921 1.00 34.47 280 LEU A C 1
ATOM 2271 O O . LEU A 1 280 ? 40.975 9.303 -11.819 1.00 34.47 280 LEU A O 1
ATOM 2275 N N . SER A 1 281 ? 40.349 11.077 -13.055 1.00 30.41 281 SER A N 1
ATOM 2276 C CA . SER A 1 281 ? 41.155 10.768 -14.239 1.00 30.41 281 SER A CA 1
ATOM 2277 C C . SER A 1 281 ? 42.646 11.003 -13.944 1.00 30.41 281 SER A C 1
ATOM 2279 O O . SER A 1 281 ? 42.993 12.089 -13.468 1.00 30.41 281 SER A O 1
ATOM 2281 N N . PRO A 1 282 ? 43.554 10.049 -14.223 1.00 39.75 282 PRO A N 1
ATOM 2282 C CA . PRO A 1 282 ? 44.980 10.243 -14.025 1.00 39.75 282 PRO A CA 1
ATOM 2283 C C . PRO A 1 282 ? 45.651 10.636 -15.344 1.00 39.75 282 PRO A C 1
ATOM 2285 O O . PRO A 1 282 ? 46.184 9.784 -16.045 1.00 39.75 282 PRO A O 1
ATOM 2288 N N . THR A 1 283 ? 45.693 11.926 -15.676 1.00 36.53 283 THR A N 1
ATOM 2289 C CA . THR A 1 283 ? 46.607 12.415 -16.722 1.00 36.53 283 THR A CA 1
ATOM 2290 C C . THR A 1 283 ? 47.068 13.837 -16.434 1.00 36.53 283 THR A C 1
ATOM 2292 O O . THR A 1 283 ? 46.297 14.775 -16.608 1.00 36.53 283 THR A O 1
ATOM 2295 N N . ALA A 1 284 ? 48.327 13.970 -16.007 1.00 32.53 284 ALA A N 1
ATOM 2296 C CA . ALA A 1 284 ? 49.333 14.886 -16.564 1.00 32.53 284 ALA A CA 1
ATOM 2297 C C . ALA A 1 284 ? 50.441 15.150 -15.528 1.00 32.53 284 ALA A C 1
ATOM 2299 O O . ALA A 1 284 ? 50.298 15.974 -14.627 1.00 32.53 284 ALA A O 1
ATOM 2300 N N . ARG A 1 285 ? 51.577 14.467 -15.684 1.00 35.12 285 ARG A N 1
ATOM 2301 C CA . ARG A 1 285 ? 52.888 15.031 -15.349 1.00 35.12 285 ARG A CA 1
ATOM 2302 C C . ARG A 1 285 ? 53.788 14.807 -16.556 1.00 35.12 285 ARG A C 1
ATOM 2304 O O . ARG A 1 285 ? 54.143 13.670 -16.851 1.00 35.12 285 ARG A O 1
ATOM 2311 N N . THR A 1 286 ? 54.049 15.890 -17.272 1.00 36.62 286 THR A N 1
ATOM 2312 C CA . THR A 1 286 ? 55.331 16.135 -17.938 1.00 36.62 286 THR A CA 1
ATOM 2313 C C . THR A 1 286 ? 56.336 16.591 -16.898 1.00 36.62 286 THR A C 1
ATOM 2315 O O . THR A 1 286 ? 55.905 17.378 -16.020 1.00 36.62 286 THR A O 1
#

Solvent-accessible surface area (backbone atoms only — not comparable to full-atom values): 16351 Å² total; per-residue (Å²): 92,52,49,72,67,57,51,51,55,53,46,54,57,45,55,76,76,34,97,76,49,80,49,56,70,51,69,50,57,33,26,40,47,96,82,43,59,78,93,49,54,82,38,42,18,54,58,25,46,50,50,52,51,53,52,37,51,78,70,70,35,44,41,51,88,50,84,69,46,77,45,76,46,52,45,97,87,66,48,84,44,60,32,34,43,37,47,30,56,44,68,29,50,49,53,39,51,62,90,89,53,50,81,88,50,41,62,59,60,20,42,78,75,74,46,76,68,68,49,84,79,25,44,45,36,41,94,38,97,34,50,42,56,42,16,52,52,31,41,54,54,44,50,56,54,46,53,58,53,40,72,70,73,44,37,23,35,41,34,31,28,42,36,50,34,69,90,72,63,80,50,87,93,53,58,66,54,34,30,75,40,10,35,67,90,39,53,56,46,55,68,80,40,47,27,54,32,40,40,24,31,83,73,20,46,26,30,39,41,54,58,96,65,22,37,35,35,33,65,34,63,52,58,74,77,27,27,38,67,30,42,77,74,70,48,51,68,82,76,64,60,76,76,72,76,68,50,75,83,78,53,56,79,95,60,57,62,74,73,44,74,42,79,72,22,51,24,89,70,82,84,81,76,89,79,78,89,66,82,83,80,91,82,87,82,132

Mean predicted aligned error: 6.18 Å

Sequence (286 aa):
GESLEVLNEAFDIAKAKFRHVFWVPGNHELYSSKTSKEEEMHLKGEAKYMACIATAKKHGVLTPEDDYMTWVYEDEDGLQVAAVICPVFTLYDYSFRPPEVTREGCLDWAMEQGIRATDETLLHPDPYASRDEWCARLVSQSETKLQRAAESGFPLVIINHWPLREDTVFIPKVPRFSLWCGTKKTENWHKRFHAKVVVTGHLHVRRTDWIEGVRFEEVSLGYPRQWQEAKDEGHNVNTLLREILPGPATPQRGQEPTTTWRGRGRGWSLSHGVESNTPLSPTART

Radius of gyration: 20.36 Å; Cα contacts (8 Å, |Δi|>4): 492; chains: 1; bounding box: 78×51×46 Å

Organism: Hortaea werneckii (NCBI:txid91943)

pLDDT: mean 90.69, std 16.44, range [27.62, 98.94]

Nearest PDB structures (foldseek):
  6unc-assembly2_B  TM=9.137E-01  e=1.073E-22  Mycobacterium tuberculosis H37Rv
  3tgh-assembly1_A  TM=4.163E-01  e=4.373E-05  Plasmodium falciparum 3D7
  5ebb-assembly1_A  TM=5.432E-01  e=2.630E-02  Homo sapiens
  5k78-assembly3_C  TM=4.687E-01  e=2.056E-02  Entamoeba histolytica
  3ck2-assembly1_A  TM=4.004E-01  e=1.018E-01  Streptococcus pneumoniae TIGR4